Protein AF-A0A915N2T1-F1 (afdb_monomer_lite)

pLDDT: mean 77.63, std 19.74, range [28.42, 97.88]

Sequence (199 aa):
MTADSRKLLCGVNSKSPETPAATPNFKTNSKIRSKRSNPSCTYNIEFDSRKQWPQCADIINIIRNQGQCGDCWAVASSSTCVNGGSPPDAWQYMKNYGVVSGSNFEQKTGCKPYSINPETDGPLPTPKCVSKCTNSKWPIQYNNDKKFAISTGIIPGDMEVSEAVKAMKAEIKANGPITGCMDTYDDFYHYGDGVYKVI

Secondary structure (DSSP, 8-state):
--HHHHHTT--B--------S---------------------------HHHHSGGGHHHHT------TT--HHHHTTTS--SS-B-HHHHHHHHHHH-B-----TTT--SSS---S-TT--SPPPPPPP-SS-S-TT-SS-TTTT-B--S------TTS-HHHHHHHHHHHHHHH----------GGGGG--SS-----

Structure (mmCIF, N/CA/C/O backbone):
data_AF-A0A915N2T1-F1
#
_entry.id   AF-A0A915N2T1-F1
#
loop_
_atom_site.group_PDB
_atom_site.id
_atom_site.type_symbol
_atom_site.label_atom_id
_atom_site.label_alt_id
_atom_site.label_comp_id
_atom_site.label_asym_id
_atom_site.label_entity_id
_atom_site.label_seq_id
_atom_site.pdbx_PDB_ins_code
_atom_site.Cartn_x
_atom_site.Cartn_y
_atom_site.Cartn_z
_atom_site.occupancy
_atom_site.B_iso_or_equiv
_atom_site.auth_seq_id
_atom_site.auth_comp_id
_atom_site.auth_asym_id
_atom_site.auth_atom_id
_atom_site.pdbx_PDB_model_num
ATOM 1 N N . MET A 1 1 ? -12.211 -10.072 -18.564 1.00 62.47 1 MET A N 1
ATOM 2 C CA . MET A 1 1 ? -12.277 -8.718 -17.970 1.00 62.47 1 MET A CA 1
ATOM 3 C C . MET A 1 1 ? -12.494 -7.705 -19.092 1.00 62.47 1 MET A C 1
ATOM 5 O O . MET A 1 1 ? -11.838 -7.835 -20.119 1.00 62.47 1 MET A O 1
ATOM 9 N N . THR A 1 2 ? -13.435 -6.768 -18.955 1.00 74.44 2 THR A N 1
ATOM 10 C CA . THR A 1 2 ? -13.728 -5.736 -19.974 1.00 74.44 2 THR A CA 1
ATOM 11 C C . THR A 1 2 ? -12.766 -4.550 -19.851 1.00 74.44 2 THR A C 1
ATOM 13 O O . THR A 1 2 ? -12.200 -4.329 -18.780 1.00 74.44 2 THR A O 1
ATOM 16 N N . ALA A 1 3 ? -12.601 -3.748 -20.907 1.00 68.06 3 ALA A N 1
ATOM 17 C CA . ALA A 1 3 ? -11.748 -2.554 -20.867 1.00 68.06 3 ALA A CA 1
ATOM 18 C C . ALA A 1 3 ? -12.141 -1.565 -19.749 1.00 68.06 3 ALA A C 1
ATOM 20 O O . ALA A 1 3 ? -11.270 -0.988 -19.104 1.00 68.06 3 ALA A O 1
ATOM 21 N N . ASP A 1 4 ? -13.437 -1.416 -19.464 1.00 68.69 4 ASP A N 1
ATOM 22 C CA . ASP A 1 4 ? -13.912 -0.524 -18.400 1.00 68.69 4 ASP A CA 1
ATOM 23 C C . ASP A 1 4 ? -13.592 -1.065 -17.003 1.00 68.69 4 ASP A C 1
ATOM 25 O O . ASP A 1 4 ? -13.143 -0.308 -16.146 1.00 68.69 4 ASP A O 1
ATOM 29 N N . SER A 1 5 ? -13.702 -2.381 -16.789 1.00 68.06 5 SER A N 1
ATOM 30 C CA . SER A 1 5 ? -13.265 -3.000 -15.527 1.00 68.06 5 SER A CA 1
ATOM 31 C C . SER A 1 5 ? -11.747 -2.912 -15.311 1.00 68.06 5 SER A C 1
ATOM 33 O O . SER A 1 5 ? -11.305 -2.734 -14.180 1.00 68.06 5 SER A O 1
ATOM 35 N N . ARG A 1 6 ? -10.940 -2.935 -16.386 1.00 71.81 6 ARG A N 1
ATOM 36 C CA . ARG A 1 6 ? -9.480 -2.735 -16.311 1.00 71.81 6 ARG A CA 1
ATOM 37 C C . ARG A 1 6 ? -9.115 -1.334 -15.827 1.00 71.81 6 ARG A C 1
ATOM 39 O O . ARG A 1 6 ? -8.252 -1.184 -14.970 1.00 71.81 6 ARG A O 1
ATOM 46 N N . LYS A 1 7 ? -9.819 -0.306 -16.306 1.00 70.12 7 LYS A N 1
ATOM 47 C CA . LYS A 1 7 ? -9.593 1.084 -15.872 1.00 70.12 7 LYS A CA 1
ATOM 48 C C . LYS A 1 7 ? -9.827 1.286 -14.376 1.00 70.12 7 LYS A C 1
ATOM 50 O O . LYS A 1 7 ? -9.167 2.129 -13.791 1.00 70.12 7 LYS A O 1
ATOM 55 N N . LEU A 1 8 ? -10.707 0.501 -13.752 1.00 69.19 8 LEU A N 1
ATOM 56 C CA . LEU A 1 8 ? -10.947 0.546 -12.304 1.00 69.19 8 LEU A CA 1
ATOM 57 C C . LEU A 1 8 ? -9.802 -0.064 -11.477 1.00 69.19 8 LEU A C 1
ATOM 59 O O . LEU A 1 8 ? -9.816 0.038 -10.254 1.00 69.19 8 LEU A O 1
ATOM 63 N N . LEU A 1 9 ? -8.809 -0.696 -12.108 1.00 71.88 9 LEU A N 1
ATOM 64 C CA . LEU A 1 9 ? -7.602 -1.190 -11.436 1.00 71.88 9 LEU A CA 1
ATOM 65 C C . LEU A 1 9 ? -6.467 -0.155 -11.460 1.00 71.88 9 LEU A C 1
ATOM 67 O O . LEU A 1 9 ? -5.586 -0.177 -10.597 1.00 71.88 9 LEU A O 1
ATOM 71 N N . CYS A 1 10 ? -6.531 0.791 -12.399 1.00 70.00 10 CYS A N 1
ATOM 72 C CA . CYS A 1 10 ? -5.590 1.891 -12.554 1.00 70.00 10 CYS A CA 1
ATOM 73 C C . CYS A 1 10 ? -6.124 3.138 -11.835 1.00 70.00 10 CYS A C 1
ATOM 75 O O . CYS A 1 10 ? -7.257 3.562 -12.041 1.00 70.00 10 CYS A O 1
ATOM 77 N N . GLY A 1 11 ? -5.305 3.753 -10.987 1.00 64.56 11 GLY A N 1
ATOM 78 C CA . GLY A 1 11 ? -5.751 4.888 -10.181 1.00 64.56 11 GLY A CA 1
ATOM 79 C C . GLY A 1 11 ? -4.605 5.645 -9.532 1.00 64.56 11 GLY A C 1
ATOM 80 O O . GLY A 1 11 ? -4.733 6.120 -8.411 1.00 64.56 11 GLY A O 1
ATOM 81 N N . VAL A 1 12 ? -3.468 5.760 -10.208 1.00 56.97 12 VAL A N 1
ATOM 82 C CA . VAL A 1 12 ? -2.417 6.693 -9.795 1.00 56.97 12 VAL A CA 1
ATOM 83 C C . VAL A 1 12 ? -2.511 7.923 -10.692 1.00 56.97 12 VAL A C 1
ATOM 85 O O . VAL A 1 12 ? -2.470 7.797 -11.912 1.00 56.97 12 VAL A O 1
ATOM 88 N N . ASN A 1 13 ? -2.627 9.110 -10.098 1.00 61.56 13 ASN A N 1
ATOM 89 C CA . ASN A 1 13 ? -2.561 10.372 -10.829 1.00 61.56 13 ASN A CA 1
ATOM 90 C C . ASN A 1 13 ? -1.103 10.845 -10.872 1.00 61.56 13 ASN A C 1
ATOM 92 O O . ASN A 1 13 ? -0.487 11.048 -9.831 1.00 61.56 13 ASN A O 1
ATOM 96 N N . SER A 1 14 ? -0.563 11.086 -12.065 1.00 49.44 14 SER A N 1
ATOM 97 C CA . SER A 1 14 ? 0.824 11.528 -12.291 1.00 49.44 14 SER A CA 1
ATOM 98 C C . SER A 1 14 ? 1.088 13.007 -11.966 1.00 49.44 14 SER A C 1
ATOM 100 O O . SER A 1 14 ? 2.106 13.558 -12.385 1.00 49.44 14 SER A O 1
ATOM 102 N N . LYS A 1 15 ? 0.199 13.688 -11.228 1.00 39.72 15 LYS A N 1
ATOM 103 C CA . LYS A 1 15 ? 0.444 15.081 -10.836 1.00 39.72 15 LYS A CA 1
ATOM 104 C C . LYS A 1 15 ? 1.548 15.115 -9.780 1.00 39.72 15 LYS A C 1
ATOM 106 O O . LYS A 1 15 ? 1.292 14.855 -8.608 1.00 39.72 15 LYS A O 1
ATOM 111 N N . SER A 1 16 ? 2.766 15.443 -10.211 1.00 35.41 16 SER A N 1
ATOM 112 C CA . SER A 1 16 ? 3.850 15.868 -9.325 1.00 35.41 16 SER A CA 1
ATOM 113 C C . SER A 1 16 ? 3.324 16.950 -8.376 1.00 35.41 16 SER A C 1
ATOM 115 O O . SER A 1 16 ? 2.677 17.886 -8.856 1.00 35.41 16 SER A O 1
ATOM 117 N N . PRO A 1 17 ? 3.582 16.871 -7.060 1.00 34.97 17 PRO A N 1
ATOM 118 C CA . PRO A 1 17 ? 3.327 17.999 -6.181 1.00 34.97 17 PRO A CA 1
ATOM 119 C C . PRO A 1 17 ? 4.095 19.210 -6.713 1.00 34.97 17 PRO A C 1
ATOM 121 O O . PRO A 1 17 ? 5.299 19.115 -6.967 1.00 34.97 17 PRO A O 1
ATOM 124 N N . GLU A 1 18 ? 3.418 20.345 -6.882 1.00 34.09 18 GLU A N 1
ATOM 125 C CA . GLU A 1 18 ? 4.109 21.625 -7.003 1.00 34.09 18 GLU A CA 1
ATOM 126 C C . GLU A 1 18 ? 4.954 21.800 -5.739 1.00 34.09 18 GLU A C 1
ATOM 128 O O . GLU A 1 18 ? 4.437 21.881 -4.627 1.00 34.09 18 GLU A O 1
ATOM 133 N N . THR A 1 19 ? 6.270 21.766 -5.922 1.00 32.34 19 THR A N 1
ATOM 134 C CA . THR A 1 19 ? 7.306 21.890 -4.896 1.00 32.34 19 THR A CA 1
ATOM 135 C C . THR A 1 19 ? 7.025 23.015 -3.896 1.00 32.34 19 THR A C 1
ATOM 137 O O . THR A 1 19 ? 7.095 24.184 -4.277 1.00 32.34 19 THR A O 1
ATOM 140 N N . PRO A 1 20 ? 6.915 22.725 -2.587 1.00 32.91 20 PRO A N 1
ATOM 141 C CA . PRO A 1 20 ? 7.416 23.614 -1.558 1.00 32.91 20 PRO A CA 1
ATOM 142 C C . PRO A 1 20 ? 8.862 23.197 -1.272 1.00 32.91 20 PRO A C 1
ATOM 144 O O . PRO A 1 20 ? 9.141 22.066 -0.874 1.00 32.91 20 PRO A O 1
ATOM 147 N N . ALA A 1 21 ? 9.790 24.114 -1.527 1.00 38.38 21 ALA A N 1
ATOM 148 C CA . ALA A 1 21 ? 11.221 23.929 -1.342 1.00 38.38 21 ALA A CA 1
ATOM 149 C C . ALA A 1 21 ? 11.569 23.411 0.067 1.00 38.38 21 ALA A C 1
ATOM 151 O O . ALA A 1 21 ? 11.535 24.155 1.043 1.00 38.38 21 ALA A O 1
ATOM 152 N N . ALA A 1 22 ? 11.958 22.142 0.154 1.00 34.50 22 ALA A N 1
ATOM 153 C CA . ALA A 1 22 ? 12.782 21.610 1.232 1.00 34.50 22 ALA A CA 1
ATOM 154 C C . ALA A 1 22 ? 13.482 20.344 0.731 1.00 34.50 22 ALA A C 1
ATOM 156 O O . ALA A 1 22 ? 13.115 19.223 1.070 1.00 34.50 22 ALA A O 1
ATOM 157 N N . THR A 1 23 ? 14.492 20.526 -0.117 1.00 31.00 23 THR A N 1
ATOM 158 C CA . THR A 1 23 ? 15.488 19.495 -0.414 1.00 31.00 23 THR A CA 1
ATOM 159 C C . THR A 1 23 ? 16.154 19.076 0.901 1.00 31.00 23 THR A C 1
ATOM 161 O O . THR A 1 23 ? 16.823 19.903 1.530 1.00 31.00 23 THR A O 1
ATOM 164 N N . PRO A 1 24 ? 16.062 17.809 1.341 1.00 35.97 24 PRO A N 1
ATOM 165 C CA . PRO A 1 24 ? 17.063 17.289 2.249 1.00 35.97 24 PRO A CA 1
ATOM 166 C C . PRO A 1 24 ? 18.356 17.240 1.436 1.00 35.97 24 PRO A C 1
ATOM 168 O O . PRO A 1 24 ? 18.432 16.550 0.421 1.00 35.97 24 PRO A O 1
ATOM 171 N N . ASN A 1 25 ? 19.359 18.018 1.843 1.00 31.62 25 ASN A N 1
ATOM 172 C CA . ASN A 1 25 ? 20.699 17.954 1.272 1.00 31.62 25 ASN A CA 1
ATOM 173 C C . ASN A 1 25 ? 21.232 16.520 1.391 1.00 31.62 25 ASN A C 1
ATOM 175 O O . ASN A 1 25 ? 21.799 16.144 2.420 1.00 31.62 25 ASN A O 1
ATOM 179 N N . PHE A 1 26 ? 21.087 15.726 0.332 1.00 36.19 26 PHE A N 1
ATOM 180 C CA . PHE A 1 26 ? 21.839 14.493 0.176 1.00 36.19 26 PHE A CA 1
ATOM 181 C C . PHE A 1 26 ? 23.286 14.912 -0.086 1.00 36.19 26 PHE A C 1
ATOM 183 O O . PHE A 1 26 ? 23.662 15.279 -1.197 1.00 36.19 26 PHE A O 1
ATOM 190 N N . LYS A 1 27 ? 24.103 14.961 0.972 1.00 28.42 27 LYS A N 1
ATOM 191 C CA . LYS A 1 27 ? 25.536 15.233 0.843 1.00 28.42 27 LYS A CA 1
ATOM 192 C C . LYS A 1 27 ? 26.181 14.059 0.111 1.00 28.42 27 LYS A C 1
ATOM 194 O O . LYS A 1 27 ? 26.620 13.096 0.733 1.00 28.42 27 LYS A O 1
ATOM 199 N N . THR A 1 28 ? 26.278 14.148 -1.211 1.00 34.28 28 THR A N 1
ATOM 200 C CA . THR A 1 28 ? 27.113 13.253 -2.013 1.00 34.28 28 THR A CA 1
ATOM 201 C C . THR A 1 28 ? 28.575 13.634 -1.800 1.00 34.28 28 THR A C 1
ATOM 203 O O . THR A 1 28 ? 29.177 14.372 -2.580 1.00 34.28 28 THR A O 1
ATOM 206 N N . ASN A 1 29 ? 29.169 13.151 -0.712 1.00 39.06 29 ASN A N 1
ATOM 207 C CA . ASN A 1 29 ? 30.616 13.184 -0.550 1.00 39.06 29 ASN A CA 1
ATOM 208 C C . ASN A 1 29 ? 31.235 12.056 -1.382 1.00 39.06 29 ASN A C 1
ATOM 210 O O . ASN A 1 29 ? 31.576 11.001 -0.860 1.00 39.06 29 ASN A O 1
ATOM 214 N N . SER A 1 30 ? 31.407 12.283 -2.683 1.00 38.62 30 SER A N 1
ATOM 215 C CA . SER A 1 30 ? 32.419 11.559 -3.453 1.00 38.62 30 SER A CA 1
ATOM 216 C C . SER A 1 30 ? 32.770 12.311 -4.733 1.00 38.62 30 SER A C 1
ATOM 218 O O . SER A 1 30 ? 32.025 12.294 -5.711 1.00 38.62 30 SER A O 1
ATOM 220 N N . LYS A 1 31 ? 33.952 12.936 -4.754 1.00 44.06 31 LYS A N 1
ATOM 221 C CA . LYS A 1 31 ? 34.645 13.269 -6.003 1.00 44.06 31 LYS A CA 1
ATOM 222 C C . LYS A 1 31 ? 34.956 11.953 -6.727 1.00 44.06 31 LYS A C 1
ATOM 224 O O . LYS A 1 31 ? 35.979 11.340 -6.438 1.00 44.06 31 LYS A O 1
ATOM 229 N N . ILE A 1 32 ? 34.106 11.510 -7.652 1.00 43.03 32 ILE A N 1
ATOM 230 C CA . ILE A 1 32 ? 34.428 10.373 -8.524 1.00 43.03 32 ILE A CA 1
ATOM 231 C C . ILE A 1 32 ? 34.823 10.924 -9.890 1.00 43.03 32 ILE A C 1
ATOM 233 O O . ILE A 1 32 ? 34.003 11.393 -10.674 1.00 43.03 32 ILE A O 1
ATOM 237 N N . ARG A 1 33 ? 36.137 10.905 -10.136 1.00 39.91 33 ARG A N 1
ATOM 238 C CA . ARG A 1 33 ? 36.748 11.161 -11.442 1.00 39.91 33 ARG A CA 1
ATOM 239 C C . ARG A 1 33 ? 36.174 10.188 -12.472 1.00 39.91 33 ARG A C 1
ATOM 241 O O . ARG A 1 33 ? 36.213 8.979 -12.271 1.00 39.91 33 ARG A O 1
ATOM 248 N N . SER A 1 34 ? 35.749 10.736 -13.607 1.00 47.66 34 SER A N 1
ATOM 249 C CA . SER A 1 34 ? 35.448 9.996 -14.832 1.00 47.66 34 SER A CA 1
ATOM 250 C C . SER A 1 34 ? 36.637 9.110 -15.227 1.00 47.66 34 SER A C 1
ATOM 252 O O . SER A 1 34 ? 37.680 9.612 -15.658 1.00 47.66 34 SER A O 1
ATOM 254 N N . LYS A 1 35 ? 36.458 7.792 -15.144 1.00 39.53 35 LYS A N 1
ATOM 255 C CA . LYS A 1 35 ? 37.137 6.834 -16.016 1.00 39.53 35 LYS A CA 1
ATOM 256 C C . LYS A 1 35 ? 36.106 5.819 -16.489 1.00 39.53 35 LYS A C 1
ATOM 258 O O . LYS A 1 35 ? 35.566 5.057 -15.696 1.00 39.53 35 LYS A O 1
ATOM 263 N N . ARG A 1 36 ? 35.829 5.847 -17.794 1.00 55.84 36 ARG A N 1
ATOM 264 C CA . ARG A 1 36 ? 35.095 4.795 -18.497 1.00 55.84 36 ARG A CA 1
ATOM 265 C C . ARG A 1 36 ? 35.905 3.505 -18.379 1.00 55.84 36 ARG A C 1
ATOM 267 O O . ARG A 1 36 ? 36.980 3.407 -18.963 1.00 55.84 36 ARG A O 1
ATOM 274 N N . SER A 1 37 ? 35.385 2.528 -17.652 1.00 44.50 37 SER A N 1
ATOM 275 C CA . SER A 1 37 ? 35.756 1.127 -17.818 1.00 44.50 37 SER A CA 1
ATOM 276 C C . SER A 1 37 ? 34.475 0.322 -17.963 1.00 44.50 37 SER A C 1
ATOM 278 O O . SER A 1 37 ? 33.554 0.459 -17.162 1.00 44.50 37 SER A O 1
ATOM 280 N N . ASN A 1 38 ? 34.435 -0.455 -19.038 1.00 53.38 38 ASN A N 1
ATOM 281 C CA . ASN A 1 38 ? 33.336 -1.298 -19.481 1.00 53.38 38 ASN A CA 1
ATOM 282 C C . ASN A 1 38 ? 32.774 -2.124 -18.304 1.00 53.38 38 ASN A C 1
ATOM 284 O O . ASN A 1 38 ? 33.525 -2.940 -17.757 1.00 53.38 38 ASN A O 1
ATOM 288 N N . PRO A 1 39 ? 31.521 -1.921 -17.852 1.00 47.16 39 PRO A N 1
ATOM 289 C CA . PRO A 1 39 ? 31.006 -2.706 -16.749 1.00 47.16 39 PRO A CA 1
ATOM 290 C C . PRO A 1 39 ? 30.645 -4.087 -17.291 1.00 47.16 39 PRO A C 1
ATOM 292 O O . PRO A 1 39 ? 29.639 -4.269 -17.968 1.00 47.16 39 PRO A O 1
ATOM 295 N N . SER A 1 40 ? 31.483 -5.074 -16.982 1.00 41.44 40 SER A N 1
ATOM 296 C CA . SER A 1 40 ? 31.059 -6.471 -16.962 1.00 41.44 40 SER A CA 1
ATOM 297 C C . SER A 1 40 ? 29.835 -6.557 -16.047 1.00 41.44 40 SER A C 1
ATOM 299 O O . SER A 1 40 ? 29.958 -6.442 -14.827 1.00 41.44 40 SER A O 1
ATOM 301 N N . CYS A 1 41 ? 28.643 -6.668 -16.637 1.00 44.62 41 CYS A N 1
ATOM 302 C CA . CYS A 1 41 ? 27.373 -6.806 -15.933 1.00 44.62 41 CYS A CA 1
ATOM 303 C C . CYS A 1 41 ? 27.281 -8.188 -15.277 1.00 44.62 41 CYS A C 1
ATOM 305 O O . CYS A 1 41 ? 26.547 -9.061 -15.721 1.00 44.62 41 CYS A O 1
ATOM 307 N N . THR A 1 42 ? 28.017 -8.379 -14.191 1.00 44.22 42 THR A N 1
ATOM 308 C CA . THR A 1 42 ? 27.811 -9.475 -13.243 1.00 44.22 42 THR A CA 1
ATOM 309 C C . THR A 1 42 ? 27.582 -8.854 -11.875 1.00 44.22 42 THR A C 1
ATOM 311 O O . THR A 1 42 ? 28.455 -8.859 -11.010 1.00 44.22 42 THR A O 1
ATOM 314 N N . TYR A 1 43 ? 26.414 -8.234 -11.699 1.00 49.53 43 TYR A N 1
ATOM 315 C CA . TYR A 1 43 ? 25.913 -7.903 -10.368 1.00 49.53 43 TYR A CA 1
ATOM 316 C C . TYR A 1 43 ? 25.186 -9.174 -9.891 1.00 49.53 43 TYR A C 1
ATOM 318 O O . TYR A 1 43 ? 24.292 -9.654 -10.578 1.00 49.53 43 TYR A O 1
ATOM 326 N N . ASN A 1 44 ? 25.603 -9.774 -8.774 1.00 55.62 44 ASN A N 1
ATOM 327 C CA . ASN A 1 44 ? 24.808 -10.798 -8.086 1.00 55.62 44 ASN A CA 1
ATOM 328 C C . ASN A 1 44 ? 23.718 -10.044 -7.305 1.00 55.62 44 ASN A C 1
ATOM 330 O O . ASN A 1 44 ? 24.031 -9.395 -6.307 1.00 55.62 44 ASN A O 1
ATOM 334 N N . ILE A 1 45 ? 22.479 -10.035 -7.818 1.00 63.06 45 ILE A N 1
ATOM 335 C CA . ILE A 1 45 ? 21.427 -9.049 -7.465 1.00 63.06 45 ILE A CA 1
ATOM 336 C C . ILE A 1 45 ? 20.188 -9.655 -6.807 1.00 63.06 45 ILE A C 1
ATOM 338 O O . ILE A 1 45 ? 19.107 -9.080 -6.894 1.00 63.06 45 ILE A O 1
ATOM 342 N N . GLU A 1 46 ? 20.273 -10.812 -6.172 1.00 82.88 46 GLU A N 1
ATOM 343 C CA . GLU A 1 46 ? 19.084 -11.337 -5.505 1.00 82.88 46 GLU A CA 1
ATOM 344 C C . GLU A 1 46 ? 18.966 -10.739 -4.100 1.00 82.88 46 GLU A C 1
ATOM 346 O O . GLU A 1 46 ? 19.782 -11.001 -3.218 1.00 82.88 46 GLU A O 1
ATOM 351 N N . PHE A 1 47 ? 17.951 -9.897 -3.902 1.00 90.19 47 PHE A N 1
ATOM 352 C CA . PHE A 1 47 ? 17.536 -9.405 -2.593 1.00 90.19 47 PHE A CA 1
ATOM 353 C C . PHE A 1 47 ? 16.036 -9.633 -2.431 1.00 90.19 47 PHE A C 1
ATOM 355 O O . PHE A 1 47 ? 15.250 -9.281 -3.307 1.00 90.19 47 PHE A O 1
ATOM 362 N N . ASP A 1 48 ? 15.647 -10.200 -1.293 1.00 93.00 48 ASP A N 1
ATOM 363 C CA . ASP A 1 48 ? 14.255 -10.447 -0.939 1.00 93.00 48 ASP A CA 1
ATOM 364 C C . ASP A 1 48 ? 14.024 -9.950 0.488 1.00 93.00 48 ASP A C 1
ATOM 366 O O . ASP A 1 48 ? 14.572 -10.505 1.446 1.00 93.00 48 ASP A O 1
ATOM 370 N N . SER A 1 49 ? 13.203 -8.907 0.636 1.00 92.94 49 SER A N 1
ATOM 371 C CA . SER A 1 49 ? 12.870 -8.316 1.934 1.00 92.94 49 SER A CA 1
ATOM 372 C C . SER A 1 49 ? 12.312 -9.350 2.918 1.00 92.94 49 SER A C 1
ATOM 374 O O . SER A 1 49 ? 12.573 -9.254 4.114 1.00 92.94 49 SER A O 1
ATOM 376 N N . ARG A 1 50 ? 11.604 -10.381 2.437 1.00 93.75 50 ARG A N 1
ATOM 377 C CA . ARG A 1 50 ? 11.048 -11.447 3.288 1.00 93.75 50 ARG A CA 1
ATOM 378 C C . ARG A 1 50 ? 12.146 -12.316 3.898 1.00 93.75 50 ARG A C 1
ATOM 380 O O . ARG A 1 50 ? 12.005 -12.780 5.022 1.00 93.75 50 ARG A O 1
ATOM 387 N N . LYS A 1 51 ? 13.249 -12.520 3.170 1.00 95.38 51 LYS A N 1
ATOM 388 C CA . LYS A 1 51 ? 14.424 -13.260 3.657 1.00 95.38 51 LYS A CA 1
ATOM 389 C C . LYS A 1 51 ? 15.309 -12.392 4.552 1.00 95.38 51 LYS A C 1
ATOM 391 O O . LYS A 1 51 ? 15.888 -12.904 5.502 1.00 95.38 51 LYS A O 1
ATOM 396 N N . GLN A 1 52 ? 15.407 -11.094 4.257 1.00 94.81 52 GLN A N 1
ATOM 397 C CA . GLN A 1 52 ? 16.197 -10.144 5.047 1.00 94.81 52 GLN A CA 1
ATOM 398 C C . GLN A 1 52 ? 15.572 -9.859 6.422 1.00 94.81 52 GLN A C 1
ATOM 400 O O . GLN A 1 52 ? 16.298 -9.738 7.408 1.00 94.81 52 GLN A O 1
ATOM 405 N N . TRP A 1 53 ? 14.241 -9.759 6.494 1.00 94.69 53 TRP A N 1
ATOM 406 C CA . TRP A 1 53 ? 13.491 -9.520 7.732 1.00 94.69 53 TRP A CA 1
ATOM 407 C C . TRP A 1 53 ? 12.482 -10.647 7.978 1.00 94.69 53 TRP A C 1
ATOM 409 O O . TRP A 1 53 ? 11.273 -10.430 7.848 1.00 94.69 53 TRP A O 1
ATOM 419 N N . PRO A 1 54 ? 12.951 -11.857 8.338 1.00 96.38 54 PRO A N 1
ATOM 420 C CA . PRO A 1 54 ? 12.094 -13.032 8.477 1.00 96.38 54 PRO A CA 1
ATOM 421 C C . PRO A 1 54 ? 11.003 -12.854 9.540 1.00 96.38 54 PRO A C 1
ATOM 423 O O . PRO A 1 54 ? 9.891 -13.336 9.365 1.00 96.38 54 PRO A O 1
ATOM 426 N N . GLN A 1 55 ? 11.267 -12.086 10.599 1.00 96.25 55 GLN A N 1
ATOM 427 C CA . GLN A 1 55 ? 10.281 -11.757 11.632 1.00 96.25 55 GLN A CA 1
ATOM 428 C C . GLN A 1 55 ? 9.117 -10.889 11.125 1.00 96.25 55 GLN A C 1
ATOM 430 O O . GLN A 1 55 ? 8.078 -10.809 11.772 1.00 96.25 55 GLN A O 1
ATOM 435 N N . CYS A 1 56 ? 9.298 -10.224 9.982 1.00 93.69 56 CYS A N 1
ATOM 436 C CA . CYS A 1 56 ? 8.282 -9.414 9.316 1.00 93.69 56 CYS A CA 1
ATOM 437 C C . CYS A 1 56 ? 7.770 -10.077 8.030 1.00 93.69 56 CYS A C 1
ATOM 439 O O . CYS A 1 56 ? 6.935 -9.484 7.346 1.00 93.69 56 CYS A O 1
ATOM 441 N N . ALA A 1 57 ? 8.261 -11.272 7.678 1.00 93.62 57 ALA A N 1
ATOM 442 C CA . ALA A 1 57 ? 7.942 -11.927 6.413 1.00 93.62 57 ALA A CA 1
ATOM 443 C C . ALA A 1 57 ? 6.434 -12.118 6.244 1.00 93.62 57 ALA A C 1
ATOM 445 O O . ALA A 1 57 ? 5.911 -11.819 5.176 1.00 93.62 57 ALA A O 1
ATOM 446 N N . ASP A 1 58 ? 5.729 -12.496 7.312 1.00 90.88 58 ASP A N 1
ATOM 447 C CA . ASP A 1 58 ? 4.277 -12.691 7.293 1.00 90.88 58 ASP A CA 1
ATOM 448 C C . ASP A 1 58 ? 3.498 -11.418 6.966 1.00 90.88 58 ASP A C 1
ATOM 450 O O . ASP A 1 58 ? 2.394 -11.512 6.447 1.00 90.88 58 ASP A O 1
ATOM 454 N N . ILE A 1 59 ? 4.058 -10.234 7.245 1.00 87.94 59 ILE A N 1
ATOM 455 C CA . ILE A 1 59 ? 3.447 -8.939 6.915 1.00 87.94 59 ILE A CA 1
ATOM 456 C C . ILE A 1 59 ? 3.878 -8.481 5.519 1.00 87.94 59 ILE A C 1
ATOM 458 O O . ILE A 1 59 ? 3.045 -8.021 4.740 1.00 87.94 59 ILE A O 1
ATOM 462 N N . ILE A 1 60 ? 5.163 -8.624 5.185 1.00 89.62 60 ILE A N 1
ATOM 463 C CA . ILE A 1 60 ? 5.725 -8.236 3.880 1.00 89.62 60 ILE A CA 1
ATOM 464 C C . ILE A 1 60 ? 5.138 -9.099 2.750 1.00 89.62 60 ILE A C 1
ATOM 466 O O . ILE A 1 60 ? 4.987 -8.629 1.627 1.00 89.62 60 ILE A O 1
ATOM 470 N N . ASN A 1 61 ? 4.790 -10.354 3.038 1.00 89.00 61 ASN A N 1
ATOM 471 C CA . ASN A 1 61 ? 4.268 -11.315 2.069 1.00 89.00 61 ASN A CA 1
ATOM 472 C C . ASN A 1 61 ? 2.736 -11.251 1.900 1.00 89.00 61 ASN A C 1
ATOM 474 O O . ASN A 1 61 ? 2.166 -12.087 1.199 1.00 89.00 61 ASN A O 1
ATOM 478 N N . ILE A 1 62 ? 2.047 -10.298 2.539 1.00 86.88 62 ILE A N 1
ATOM 479 C CA . ILE A 1 62 ? 0.592 -10.173 2.396 1.00 86.88 62 ILE A CA 1
ATOM 480 C C . ILE A 1 62 ? 0.261 -9.516 1.059 1.00 86.88 62 ILE A C 1
ATOM 482 O O . ILE A 1 62 ? 0.490 -8.324 0.866 1.00 86.88 62 ILE A O 1
ATOM 486 N N . ILE A 1 63 ? -0.388 -10.272 0.178 1.00 87.12 63 ILE A N 1
ATOM 487 C CA . ILE A 1 63 ? -1.013 -9.728 -1.027 1.00 87.12 63 ILE A CA 1
ATOM 488 C C . ILE A 1 63 ? -2.414 -9.223 -0.669 1.00 87.12 63 ILE A C 1
ATOM 490 O O . ILE A 1 63 ? -3.234 -9.956 -0.113 1.00 87.12 63 ILE A O 1
ATOM 494 N N . ARG A 1 64 ? -2.681 -7.943 -0.943 1.00 86.00 64 ARG A N 1
ATOM 495 C CA . ARG A 1 64 ? -3.974 -7.291 -0.685 1.00 86.00 64 ARG A CA 1
ATOM 496 C C . ARG A 1 64 ? -4.802 -7.235 -1.967 1.00 86.00 64 ARG A C 1
ATOM 498 O O . ARG A 1 64 ? -4.248 -7.147 -3.056 1.00 86.00 64 ARG A O 1
ATOM 505 N N . ASN A 1 65 ? -6.125 -7.249 -1.820 1.00 82.00 65 ASN A N 1
ATOM 506 C CA . ASN A 1 65 ? -7.061 -7.068 -2.923 1.00 82.00 65 ASN A CA 1
ATOM 507 C C . ASN A 1 65 ? -7.732 -5.697 -2.794 1.00 82.00 65 ASN A C 1
ATOM 509 O O . ASN A 1 65 ? -8.348 -5.403 -1.771 1.00 82.00 65 ASN A O 1
ATOM 513 N N . GLN A 1 66 ? -7.573 -4.874 -3.825 1.00 75.00 66 GLN A N 1
ATOM 514 C CA . GLN A 1 66 ? -8.081 -3.506 -3.884 1.00 75.00 66 GLN A CA 1
ATOM 515 C C . GLN A 1 66 ? -9.556 -3.443 -4.346 1.00 75.00 66 GLN A C 1
ATOM 517 O O . GLN A 1 66 ? -10.198 -2.404 -4.276 1.00 75.00 66 GLN A O 1
ATOM 522 N N . GLY A 1 67 ? -10.124 -4.549 -4.841 1.00 79.19 67 GLY A N 1
ATOM 523 C CA . GLY A 1 67 ? -11.443 -4.556 -5.480 1.00 79.19 67 GLY A CA 1
ATOM 524 C C . GLY A 1 67 ? -11.510 -3.662 -6.728 1.00 79.19 67 GLY A C 1
ATOM 525 O O . GLY A 1 67 ? -10.494 -3.219 -7.265 1.00 79.19 67 GLY A O 1
ATOM 526 N N . GLN A 1 68 ? -12.719 -3.363 -7.205 1.00 73.81 68 GLN A N 1
ATOM 527 C CA . GLN A 1 68 ? -12.942 -2.491 -8.372 1.00 73.81 68 GLN A CA 1
ATOM 528 C C . GLN A 1 68 ? -12.992 -1.004 -7.965 1.00 73.81 68 GLN A C 1
ATOM 530 O O . GLN A 1 68 ? -13.965 -0.290 -8.203 1.00 73.81 68 GLN A O 1
ATOM 535 N N . CYS A 1 69 ? -11.938 -0.559 -7.275 1.00 67.44 69 CYS A N 1
ATOM 536 C CA . CYS A 1 69 ? -11.906 0.686 -6.506 1.00 67.44 69 CYS A CA 1
ATOM 537 C C . CYS A 1 69 ? -10.840 1.694 -6.977 1.00 67.44 69 CYS A C 1
ATOM 539 O O . CYS A 1 69 ? -10.861 2.845 -6.571 1.00 67.44 69 CYS A O 1
ATOM 541 N N . GLY A 1 70 ? -9.885 1.323 -7.828 1.00 63.44 70 GLY A N 1
ATOM 542 C CA . GLY A 1 70 ? -8.841 2.248 -8.297 1.00 63.44 70 GLY A CA 1
ATOM 543 C C . GLY A 1 70 ? -8.020 2.895 -7.172 1.00 63.44 70 GLY A C 1
ATOM 544 O O . GLY A 1 70 ? -7.542 4.017 -7.327 1.00 63.44 70 GLY A O 1
ATOM 545 N N . ASP A 1 71 ? -7.870 2.220 -6.032 1.00 66.94 71 ASP A N 1
ATOM 546 C CA . ASP A 1 71 ? -7.187 2.722 -4.840 1.00 66.94 71 ASP A CA 1
ATOM 547 C C . ASP A 1 71 ? -5.800 2.105 -4.634 1.00 66.94 71 ASP A C 1
ATOM 549 O O . ASP A 1 71 ? -5.272 2.126 -3.524 1.00 66.94 71 ASP A O 1
ATOM 553 N N . CYS A 1 72 ? -5.179 1.595 -5.702 1.00 66.69 72 CYS A N 1
ATOM 554 C CA . CYS A 1 72 ? -3.844 0.991 -5.678 1.00 66.69 72 CYS A CA 1
ATOM 555 C C . CYS A 1 72 ? -2.782 1.901 -5.040 1.00 66.69 72 CYS A C 1
ATOM 557 O O . CYS A 1 72 ? -1.977 1.427 -4.241 1.00 66.69 72 CYS A O 1
ATOM 559 N N . TRP A 1 73 ? -2.826 3.209 -5.321 1.00 62.44 73 TRP A N 1
ATOM 560 C CA . TRP A 1 73 ? -1.952 4.222 -4.715 1.00 62.44 73 TRP A CA 1
ATOM 561 C C . TRP A 1 73 ? -2.034 4.207 -3.191 1.00 62.44 73 TRP A C 1
ATOM 563 O O . TRP A 1 73 ? -1.032 4.357 -2.500 1.00 62.44 73 TRP A O 1
ATOM 573 N N . ALA A 1 74 ? -3.236 3.992 -2.669 1.00 56.94 74 ALA A N 1
ATOM 574 C CA . ALA A 1 74 ? -3.462 3.926 -1.258 1.00 56.94 74 ALA A CA 1
ATOM 575 C C . ALA A 1 74 ? -3.178 2.519 -0.759 1.00 56.94 74 ALA A C 1
ATOM 577 O O . ALA A 1 74 ? -2.404 2.413 0.164 1.00 56.94 74 ALA A O 1
ATOM 578 N N . VAL A 1 75 ? -3.676 1.429 -1.349 1.00 68.62 75 VAL A N 1
ATOM 579 C CA . VAL A 1 75 ? -3.369 0.045 -0.913 1.00 68.62 75 VAL A CA 1
ATOM 580 C C . VAL A 1 75 ? -1.862 -0.223 -0.827 1.00 68.62 75 VAL A C 1
ATOM 582 O O . VAL A 1 75 ? -1.419 -0.842 0.139 1.00 68.62 75 VAL A O 1
ATOM 585 N N . ALA A 1 76 ? -1.071 0.315 -1.758 1.00 68.56 76 ALA A N 1
ATOM 586 C CA . ALA A 1 76 ? 0.387 0.217 -1.743 1.00 68.56 76 ALA A CA 1
ATOM 587 C C . ALA A 1 76 ? 1.076 1.125 -0.701 1.00 68.56 76 ALA A C 1
ATOM 589 O O . ALA A 1 76 ? 2.221 0.861 -0.335 1.00 68.56 76 ALA A O 1
ATOM 590 N N . SER A 1 77 ? 0.412 2.182 -0.219 1.00 63.19 77 SER A N 1
ATOM 591 C CA . SER A 1 77 ? 0.949 3.117 0.786 1.00 63.19 77 SER A CA 1
ATOM 592 C C . SER A 1 77 ? 0.386 2.920 2.206 1.00 63.19 77 SER A C 1
ATOM 594 O O . SER A 1 77 ? 1.108 3.116 3.176 1.00 63.19 77 SER A O 1
ATOM 596 N N . SER A 1 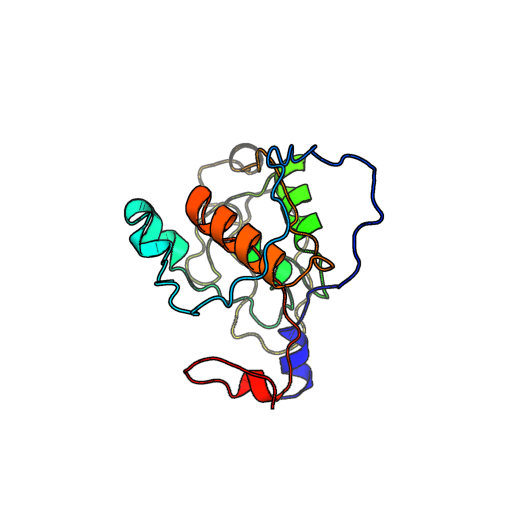78 ? -0.893 2.571 2.361 1.00 56.59 78 SER A N 1
ATOM 597 C CA . SER A 1 78 ? -1.632 2.521 3.642 1.00 56.59 78 SER A CA 1
ATOM 598 C C . SER A 1 78 ? -3.102 2.020 3.589 1.00 56.59 78 SER A C 1
ATOM 600 O O . SER A 1 78 ? -3.699 1.815 4.641 1.00 56.59 78 SER A O 1
ATOM 602 N N . SER A 1 79 ? -3.666 1.734 2.410 1.00 46.72 79 SER A N 1
ATOM 603 C CA . SER A 1 79 ? -5.076 1.436 2.061 1.00 46.72 79 SER A CA 1
ATOM 604 C C . SER A 1 79 ? -6.064 2.626 2.148 1.00 46.72 79 SER A C 1
ATOM 606 O O . SER A 1 79 ? -6.240 3.187 3.224 1.00 46.72 79 SER A O 1
ATOM 608 N N . THR A 1 80 ? -6.755 2.932 1.021 1.00 38.16 80 THR A N 1
ATOM 609 C CA . THR A 1 80 ? -7.947 3.813 0.736 1.00 38.16 80 THR A CA 1
ATOM 610 C C . THR A 1 80 ? -7.807 5.007 -0.254 1.00 38.16 80 THR A C 1
ATOM 612 O O . THR A 1 80 ? -7.131 5.979 0.058 1.00 38.16 80 THR A O 1
ATOM 615 N N . CYS A 1 81 ? -8.530 4.953 -1.398 1.00 45.12 81 CYS A N 1
ATOM 616 C CA . CYS A 1 81 ? -9.427 5.956 -2.048 1.00 45.12 81 CYS A CA 1
ATOM 617 C C . CYS A 1 81 ? -9.555 5.797 -3.587 1.00 45.12 81 CYS A C 1
ATOM 619 O O . CYS A 1 81 ? -8.572 5.580 -4.288 1.00 45.12 81 CYS A O 1
ATOM 621 N N . VAL A 1 82 ? -10.779 5.996 -4.091 1.00 45.38 82 VAL A N 1
ATOM 622 C CA . VAL A 1 82 ? -11.245 5.761 -5.476 1.00 45.38 82 VAL A CA 1
ATOM 623 C C . VAL A 1 82 ? -11.046 6.980 -6.380 1.00 45.38 82 VAL A C 1
ATOM 625 O O . VAL A 1 82 ? -11.182 8.110 -5.910 1.00 45.38 82 VAL A O 1
ATOM 628 N N . ASN A 1 83 ? -10.847 6.741 -7.684 1.00 52.75 83 ASN A N 1
ATOM 629 C CA . ASN A 1 83 ? -10.674 7.722 -8.776 1.00 52.75 83 ASN A CA 1
ATOM 630 C C . ASN A 1 83 ? -9.297 8.387 -8.889 1.00 52.75 83 ASN A C 1
ATOM 632 O O . ASN A 1 83 ? -9.206 9.568 -9.232 1.00 52.75 83 ASN A O 1
ATOM 636 N N . GLY A 1 84 ? -8.215 7.648 -8.655 1.00 60.84 84 GLY A N 1
ATOM 637 C CA . GLY A 1 84 ? -6.895 8.234 -8.844 1.00 60.84 84 GLY A CA 1
ATOM 638 C C . GLY A 1 84 ? -6.361 8.917 -7.585 1.00 60.84 84 GLY A C 1
ATOM 639 O O . GLY A 1 84 ? -7.055 9.723 -6.969 1.00 60.84 84 GLY A O 1
ATOM 640 N N . GLY A 1 85 ? -5.104 8.679 -7.229 1.00 70.56 85 GLY A N 1
ATOM 641 C CA . GLY A 1 85 ? -4.425 9.427 -6.174 1.00 70.56 85 GLY A CA 1
ATOM 642 C C . GLY A 1 85 ? -2.909 9.403 -6.297 1.00 70.56 85 GLY A C 1
ATOM 643 O O . GLY A 1 85 ? -2.354 8.858 -7.249 1.00 70.56 85 GLY A O 1
ATOM 644 N N . SER A 1 86 ? -2.244 10.056 -5.352 1.00 78.69 86 SER A N 1
ATOM 645 C CA . SER A 1 86 ? -0.800 10.298 -5.362 1.00 78.69 86 SER A CA 1
ATOM 646 C C . SER A 1 86 ? -0.163 9.572 -4.172 1.00 78.69 86 SER A C 1
ATOM 648 O O . SER A 1 86 ? -0.477 9.898 -3.023 1.00 78.69 86 SER A O 1
ATOM 650 N N . PRO A 1 87 ? 0.727 8.584 -4.393 1.00 82.25 87 PRO A N 1
ATOM 651 C CA . PRO A 1 87 ? 1.437 7.923 -3.298 1.00 82.25 87 PRO A CA 1
ATOM 652 C C . PRO A 1 87 ? 2.244 8.879 -2.401 1.00 82.25 87 PRO A C 1
ATOM 654 O O . PRO A 1 87 ? 2.202 8.704 -1.180 1.00 82.25 87 PRO A O 1
ATOM 657 N N . PRO A 1 88 ? 2.928 9.919 -2.931 1.00 84.25 88 PRO A N 1
ATOM 658 C CA . PRO A 1 88 ? 3.524 10.961 -2.094 1.00 84.25 88 PRO A CA 1
ATOM 659 C C . PRO A 1 88 ? 2.543 11.589 -1.097 1.00 84.25 88 PRO A C 1
ATOM 661 O O . PRO A 1 88 ? 2.875 11.732 0.082 1.00 84.25 88 PRO A O 1
ATOM 664 N N . ASP A 1 89 ? 1.320 11.897 -1.536 1.00 85.75 89 ASP A N 1
ATOM 665 C CA . ASP A 1 89 ? 0.301 12.508 -0.678 1.00 85.75 89 ASP A CA 1
ATOM 666 C C . ASP A 1 89 ? -0.195 11.530 0.394 1.00 85.75 89 ASP A C 1
ATOM 668 O O . ASP A 1 89 ? -0.431 11.935 1.533 1.00 85.75 89 ASP A O 1
ATOM 672 N N . ALA A 1 90 ? -0.288 10.233 0.078 1.00 85.69 90 ALA A N 1
ATOM 673 C CA . ALA A 1 90 ? -0.628 9.196 1.055 1.00 85.69 90 ALA A CA 1
ATOM 674 C C . ALA A 1 90 ? 0.415 9.105 2.180 1.00 85.69 90 ALA A C 1
ATOM 676 O O . ALA A 1 90 ? 0.069 9.095 3.366 1.00 85.69 90 ALA A O 1
ATOM 677 N N . TRP A 1 91 ? 1.700 9.088 1.819 1.00 87.00 91 TRP A N 1
ATOM 678 C CA . TRP A 1 91 ? 2.798 9.098 2.785 1.00 87.00 91 TRP A CA 1
ATOM 679 C C . TRP A 1 91 ? 2.801 10.384 3.618 1.00 87.00 91 TRP A C 1
ATOM 681 O O . TRP A 1 91 ? 2.949 10.338 4.844 1.00 87.00 91 TRP A O 1
ATOM 691 N N . GLN A 1 92 ? 2.565 11.533 2.981 1.00 90.38 92 GLN A N 1
ATOM 692 C CA . GLN A 1 92 ? 2.473 12.818 3.668 1.00 90.38 92 GLN A CA 1
ATOM 693 C C . GLN A 1 92 ? 1.275 12.876 4.628 1.00 90.38 92 GLN A C 1
ATOM 695 O O . GLN A 1 92 ? 1.394 13.412 5.734 1.00 90.38 92 GLN A O 1
ATOM 700 N N . TYR A 1 93 ? 0.142 12.276 4.257 1.00 90.94 93 TYR A N 1
ATOM 701 C CA . TYR A 1 93 ? -1.020 12.135 5.129 1.00 90.94 93 TYR A CA 1
ATOM 702 C C . TYR A 1 93 ? -0.701 11.266 6.346 1.00 90.94 93 TYR A C 1
ATOM 704 O O . TYR A 1 93 ? -0.996 11.659 7.474 1.00 90.94 93 TYR A O 1
ATOM 712 N N . MET A 1 94 ? -0.047 10.116 6.151 1.00 92.88 94 MET A N 1
ATOM 713 C CA . MET A 1 94 ? 0.366 9.250 7.258 1.00 92.88 94 MET A CA 1
ATOM 714 C C . MET A 1 94 ? 1.313 9.974 8.224 1.00 92.88 94 MET A C 1
ATOM 716 O O . MET A 1 94 ? 1.195 9.801 9.434 1.00 92.88 94 MET A O 1
ATOM 720 N N . LYS A 1 95 ? 2.213 10.824 7.722 1.00 93.12 95 LYS A N 1
ATOM 721 C CA . LYS A 1 95 ? 3.078 11.663 8.563 1.00 93.12 95 LYS A CA 1
ATOM 722 C C . LYS A 1 95 ? 2.295 12.719 9.349 1.00 93.12 95 LYS A C 1
ATOM 724 O O . LYS A 1 95 ? 2.509 12.872 10.546 1.00 93.12 95 LYS A O 1
ATOM 729 N N . ASN A 1 96 ? 1.389 13.441 8.691 1.00 95.12 96 ASN A N 1
ATOM 730 C CA . ASN A 1 96 ? 0.721 14.605 9.287 1.00 95.12 96 ASN A CA 1
ATOM 731 C C . ASN A 1 96 ? -0.489 14.239 10.159 1.00 95.12 96 ASN A C 1
ATOM 733 O O . ASN A 1 96 ? -0.775 14.916 11.144 1.00 95.12 96 ASN A O 1
ATOM 737 N N . TYR A 1 97 ? -1.218 13.188 9.789 1.00 94.94 97 TYR A N 1
ATOM 738 C CA . TYR A 1 97 ? -2.518 12.850 10.372 1.00 94.94 97 TYR A CA 1
ATOM 739 C C . TYR A 1 97 ? -2.597 11.430 10.920 1.00 94.94 97 TYR A C 1
ATOM 741 O O . TYR A 1 97 ? -3.491 11.163 11.730 1.00 94.94 97 TYR A O 1
ATOM 749 N N . GLY A 1 98 ? -1.684 10.548 10.510 1.00 94.62 98 GLY A N 1
ATOM 7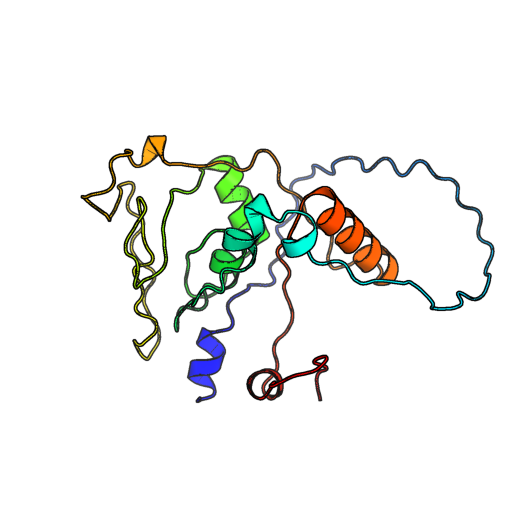50 C CA . GLY A 1 98 ? -1.651 9.149 10.911 1.00 94.62 98 GLY A CA 1
ATOM 751 C C . GLY A 1 98 ? -2.780 8.312 10.310 1.00 94.62 98 GLY A C 1
ATOM 752 O O . GLY A 1 98 ? -3.837 8.815 9.925 1.00 94.62 98 GLY A O 1
ATOM 753 N N . VAL A 1 99 ? -2.561 7.000 10.263 1.00 95.12 99 VAL A N 1
ATOM 754 C CA . VAL A 1 99 ? -3.535 6.013 9.776 1.00 95.12 99 VAL A CA 1
ATOM 755 C C . VAL A 1 99 ? -3.813 4.969 10.849 1.00 95.12 99 VAL A C 1
ATOM 757 O O . VAL A 1 99 ? -2.914 4.558 11.580 1.00 95.12 99 VAL A O 1
ATOM 760 N N . VAL A 1 100 ? -5.070 4.557 10.980 1.00 96.50 100 VAL A N 1
ATOM 761 C CA . VAL A 1 100 ? -5.468 3.525 11.948 1.00 96.50 100 VAL A CA 1
ATOM 762 C C . VAL A 1 100 ? -5.230 2.121 11.389 1.00 96.50 100 VAL A C 1
ATOM 764 O O . VAL A 1 100 ? -5.023 1.937 10.194 1.00 96.50 100 VAL A O 1
ATOM 767 N N . SER A 1 101 ? -5.255 1.108 12.250 1.00 95.56 101 SER A N 1
ATOM 768 C CA . SER A 1 101 ? -5.243 -0.297 11.840 1.00 95.56 101 SER A CA 1
ATOM 769 C C . SER A 1 101 ? -6.481 -0.682 11.026 1.00 95.56 101 SER A C 1
ATOM 771 O O . SER A 1 101 ? -7.584 -0.180 11.251 1.00 95.56 101 SER A O 1
ATOM 773 N N . GLY A 1 102 ? -6.306 -1.652 10.133 1.00 93.69 102 GLY A N 1
ATOM 774 C CA . GLY A 1 102 ? -7.378 -2.244 9.346 1.00 93.69 102 GLY A CA 1
ATOM 775 C C . GLY A 1 102 ? -6.872 -3.463 8.588 1.00 93.69 102 GLY A C 1
ATOM 776 O O . GLY A 1 102 ? -5.791 -3.431 8.006 1.00 93.69 102 GLY A O 1
ATOM 777 N N . SER A 1 103 ? -7.627 -4.555 8.640 1.00 91.38 103 SER A N 1
ATOM 778 C CA . SER A 1 103 ? -7.378 -5.752 7.828 1.00 91.38 103 SER A CA 1
ATOM 779 C C . SER A 1 103 ? -8.132 -5.698 6.494 1.00 91.38 103 SER A C 1
ATOM 781 O O . SER A 1 103 ? -8.729 -4.677 6.149 1.00 91.38 103 SER A O 1
ATOM 783 N N . ASN A 1 104 ? -8.089 -6.793 5.734 1.00 89.00 104 ASN A N 1
ATOM 784 C CA . ASN A 1 104 ? -8.833 -6.944 4.484 1.00 89.00 104 ASN A CA 1
ATOM 785 C C . ASN A 1 104 ? -10.353 -7.069 4.716 1.00 89.00 104 ASN A C 1
ATOM 787 O O . ASN A 1 104 ? -10.860 -6.963 5.840 1.00 89.00 104 ASN A O 1
ATOM 791 N N . PHE A 1 105 ? -11.087 -7.272 3.621 1.00 88.88 105 PHE A N 1
ATOM 792 C CA . PHE A 1 105 ? -12.536 -7.373 3.655 1.00 88.88 105 PHE A CA 1
ATOM 793 C C . PHE A 1 105 ? -13.012 -8.604 4.440 1.00 88.88 105 PHE A C 1
ATOM 795 O O . PHE A 1 105 ? -14.024 -8.512 5.128 1.00 88.88 105 PHE A O 1
ATOM 802 N N . GLU A 1 106 ? -12.285 -9.714 4.404 1.00 90.00 106 GLU A N 1
ATOM 803 C CA . GLU A 1 106 ? -12.698 -10.992 4.983 1.00 90.00 106 GLU A CA 1
ATOM 804 C C . GLU A 1 106 ? -12.413 -11.067 6.489 1.00 90.00 106 GLU A C 1
ATOM 806 O O . GLU A 1 106 ? -13.266 -11.493 7.264 1.00 90.00 106 GLU A O 1
ATOM 811 N N . GLN A 1 107 ? -11.231 -10.625 6.934 1.00 90.75 107 GLN A N 1
ATOM 812 C CA . GLN A 1 107 ? -10.796 -10.780 8.328 1.00 90.75 107 GLN A CA 1
ATOM 813 C C . GLN A 1 107 ? -11.535 -9.846 9.292 1.00 90.75 107 GLN A C 1
ATOM 815 O O . GLN A 1 107 ? -11.717 -10.190 10.458 1.00 90.75 107 GLN A O 1
ATOM 820 N N . LYS A 1 108 ? -11.949 -8.655 8.836 1.00 91.44 108 LYS A N 1
ATOM 821 C CA . LYS A 1 108 ? -12.700 -7.659 9.630 1.00 91.44 108 LYS A CA 1
ATOM 822 C C . LYS A 1 108 ? -12.077 -7.291 10.996 1.00 91.44 108 LYS A C 1
ATOM 824 O O . LYS A 1 108 ? -12.777 -6.842 11.901 1.00 91.44 108 LYS A O 1
ATOM 829 N N . THR A 1 109 ? -10.762 -7.420 11.152 1.00 94.38 109 THR A N 1
ATOM 830 C CA . THR A 1 109 ? -9.987 -6.995 12.333 1.00 94.38 109 THR A CA 1
ATOM 831 C C . THR A 1 109 ? -9.368 -5.598 12.167 1.00 94.38 109 THR A C 1
ATOM 833 O O . THR A 1 109 ? -9.303 -5.061 11.055 1.00 94.38 109 THR A O 1
ATOM 836 N N . GLY A 1 110 ? -8.906 -5.000 13.272 1.00 95.75 110 GLY A N 1
ATOM 837 C CA . GLY A 1 110 ? -8.404 -3.620 13.323 1.00 95.75 110 GLY A CA 1
ATOM 838 C C . GLY A 1 110 ? -9.520 -2.584 13.475 1.00 95.75 110 GLY A C 1
ATOM 839 O O . GLY A 1 110 ? -10.698 -2.935 13.488 1.00 95.75 110 GLY A O 1
ATOM 840 N N . CYS A 1 111 ? -9.158 -1.308 13.587 1.00 96.81 111 CYS A N 1
ATOM 841 C CA . CYS A 1 111 ? -10.085 -0.192 13.789 1.00 96.81 111 CYS A CA 1
ATOM 842 C C . CYS A 1 111 ? -10.986 0.057 12.568 1.00 96.81 111 CYS A C 1
ATOM 844 O O . CYS A 1 111 ? -12.198 0.252 12.709 1.00 96.81 111 CYS A O 1
ATOM 846 N N . LYS A 1 112 ? -10.406 0.042 11.364 1.00 95.25 112 LYS A N 1
ATOM 847 C CA . LYS A 1 112 ? -11.099 0.244 10.086 1.00 95.25 112 LYS A CA 1
ATOM 848 C C . LYS A 1 112 ? -10.717 -0.838 9.071 1.00 95.25 112 LYS A C 1
ATOM 850 O O . LYS A 1 112 ? -9.930 -0.564 8.169 1.00 95.25 112 LYS A O 1
ATOM 855 N N . PRO A 1 113 ? -11.250 -2.066 9.197 1.00 93.62 113 PRO A N 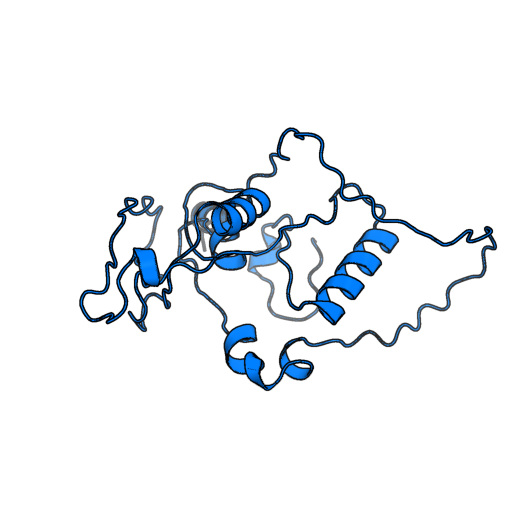1
ATOM 856 C CA . PRO A 1 113 ? -11.071 -3.074 8.159 1.00 93.62 113 PRO A CA 1
ATOM 857 C C . PRO A 1 113 ? -11.631 -2.596 6.818 1.00 93.62 113 PRO A C 1
ATOM 859 O O . PRO A 1 113 ? -12.571 -1.792 6.774 1.00 93.62 113 PRO A O 1
ATOM 862 N N . TYR A 1 114 ? -11.071 -3.126 5.734 1.00 90.75 114 TYR A N 1
ATOM 863 C CA . TYR A 1 114 ? -11.467 -2.775 4.381 1.00 90.75 114 TYR A CA 1
ATOM 864 C C . TYR A 1 114 ? -12.964 -3.053 4.170 1.00 90.75 114 TYR A C 1
ATOM 866 O O . TYR A 1 114 ? -13.505 -4.106 4.534 1.00 90.75 114 TYR A O 1
ATOM 874 N N . SER A 1 115 ? -13.662 -2.043 3.655 1.00 88.38 115 SER A N 1
ATOM 875 C CA . SER A 1 115 ? -15.131 -2.034 3.574 1.00 88.38 115 SER A CA 1
ATOM 876 C C . SER A 1 115 ? -15.662 -2.456 2.208 1.00 88.38 115 SER A C 1
ATOM 878 O O . SER A 1 115 ? -16.848 -2.748 2.086 1.00 88.38 115 SER A O 1
ATOM 880 N N . ILE A 1 116 ? -14.784 -2.526 1.212 1.00 85.19 116 ILE A N 1
ATOM 881 C CA . ILE A 1 116 ? -15.132 -2.801 -0.175 1.00 85.19 116 ILE A CA 1
ATOM 882 C C . ILE A 1 116 ? -15.029 -4.305 -0.404 1.00 85.19 116 ILE A C 1
ATOM 884 O O . ILE A 1 116 ? -13.981 -4.899 -0.155 1.00 85.19 116 ILE A O 1
ATOM 888 N N . ASN A 1 117 ? -16.142 -4.911 -0.818 1.00 86.56 117 ASN A N 1
ATOM 889 C CA . ASN A 1 117 ? -16.181 -6.323 -1.173 1.00 86.56 117 ASN A CA 1
ATOM 890 C C . ASN A 1 117 ? -15.450 -6.510 -2.514 1.00 86.56 117 ASN A C 1
ATOM 892 O O . ASN A 1 117 ? -15.860 -5.882 -3.494 1.00 86.56 117 ASN A O 1
ATOM 896 N N . PRO A 1 118 ? -14.396 -7.342 -2.580 1.00 83.31 118 PRO A N 1
ATOM 897 C CA . PRO A 1 118 ? -13.667 -7.581 -3.822 1.00 83.31 118 PRO A CA 1
ATOM 898 C C . PRO A 1 118 ? -14.519 -8.222 -4.927 1.00 83.31 118 PRO A C 1
ATOM 900 O O . PRO A 1 118 ? -14.157 -8.109 -6.093 1.00 83.31 118 PRO A O 1
ATOM 903 N N . GLU A 1 119 ? -15.634 -8.868 -4.579 1.00 84.00 119 GLU A N 1
ATOM 904 C CA . GLU A 1 119 ? -16.551 -9.504 -5.534 1.00 84.00 119 GLU A CA 1
ATOM 905 C C . GLU A 1 119 ? -17.605 -8.545 -6.107 1.00 84.00 119 GLU A C 1
ATOM 907 O O . GLU A 1 119 ? -18.375 -8.937 -6.982 1.00 84.00 119 GLU A O 1
ATOM 912 N N . THR A 1 120 ? -17.693 -7.301 -5.619 1.00 82.88 120 THR A N 1
ATOM 913 C CA . THR A 1 120 ? -18.681 -6.360 -6.154 1.00 82.88 120 THR A CA 1
ATOM 914 C C . THR A 1 120 ? -18.228 -5.812 -7.503 1.00 82.88 120 THR A C 1
ATOM 916 O O . THR A 1 120 ? -17.177 -5.178 -7.603 1.00 82.88 120 THR A O 1
ATOM 919 N N . ASP A 1 121 ? -19.071 -6.007 -8.516 1.00 76.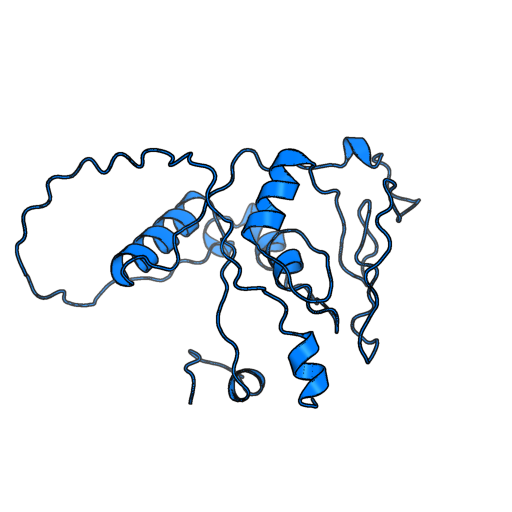19 121 ASP A N 1
ATOM 920 C CA . ASP A 1 121 ? -18.869 -5.471 -9.859 1.00 76.19 121 ASP A CA 1
ATOM 921 C C . ASP A 1 121 ? -19.286 -4.001 -9.987 1.00 76.19 121 ASP A C 1
ATOM 923 O O . ASP A 1 121 ? -20.296 -3.553 -9.436 1.00 76.19 121 ASP A O 1
ATOM 927 N N . GLY A 1 122 ? -18.532 -3.274 -10.810 1.00 72.62 122 GLY A N 1
ATOM 928 C CA . GLY A 1 122 ? -18.802 -1.895 -11.188 1.00 72.62 122 GLY A CA 1
ATOM 929 C C . GLY A 1 122 ? -18.060 -0.860 -10.338 1.00 72.62 122 GLY A C 1
ATOM 930 O O . GLY A 1 122 ? -17.370 -1.195 -9.376 1.00 72.62 122 GLY A O 1
ATOM 931 N N . PRO A 1 123 ? -18.173 0.429 -10.704 1.00 71.50 123 PRO A N 1
ATOM 932 C CA . PRO A 1 123 ? -17.519 1.507 -9.979 1.00 71.50 123 PRO A CA 1
ATOM 933 C C . PRO A 1 123 ? -18.098 1.630 -8.568 1.00 71.50 123 PRO A C 1
ATOM 935 O O . PRO A 1 123 ? -19.307 1.797 -8.384 1.00 71.50 123 PRO A O 1
ATOM 938 N N . LEU A 1 124 ? -17.220 1.590 -7.569 1.00 74.75 124 LEU A N 1
ATOM 939 C CA . LEU A 1 124 ? -17.609 1.676 -6.165 1.00 74.75 124 LEU A CA 1
ATOM 940 C C . LEU A 1 124 ? -17.402 3.097 -5.629 1.00 74.75 124 LEU A C 1
ATOM 942 O O . LEU A 1 124 ? -16.364 3.707 -5.885 1.00 74.75 124 LEU A O 1
ATOM 946 N N . PRO A 1 125 ? -18.375 3.663 -4.890 1.00 79.81 125 PRO A N 1
ATOM 947 C CA . PRO A 1 125 ? -18.225 4.997 -4.333 1.00 79.81 125 PRO A CA 1
ATOM 948 C C . PRO A 1 125 ? -17.185 4.996 -3.212 1.00 79.81 125 PRO A C 1
ATOM 950 O O . PRO A 1 125 ? -17.110 4.061 -2.413 1.00 79.81 125 PRO A O 1
ATOM 953 N N . THR A 1 126 ? -16.443 6.097 -3.090 1.00 80.12 126 THR A N 1
ATOM 954 C CA . THR A 1 126 ? -15.523 6.301 -1.969 1.00 80.12 126 THR A CA 1
ATOM 955 C C . THR A 1 126 ? -16.274 6.235 -0.636 1.00 80.12 126 THR A C 1
ATOM 957 O O . THR A 1 126 ? -17.201 7.027 -0.420 1.00 80.12 126 THR A O 1
ATOM 960 N N . PRO A 1 127 ? -15.886 5.337 0.292 1.00 84.88 127 PRO A N 1
ATOM 961 C CA . PRO A 1 127 ? -16.485 5.291 1.618 1.00 84.88 127 PRO A CA 1
ATOM 962 C C . PRO A 1 127 ? -16.347 6.635 2.340 1.00 84.88 127 PRO A C 1
ATOM 964 O O . PRO A 1 127 ? -15.311 7.298 2.267 1.00 84.88 127 PRO A O 1
ATOM 967 N N . LYS A 1 128 ? -17.383 7.041 3.082 1.00 87.19 128 LYS A N 1
ATOM 968 C CA . LYS A 1 128 ? -17.347 8.295 3.847 1.00 87.19 128 LYS A CA 1
ATOM 969 C C . LYS A 1 128 ? -16.228 8.260 4.890 1.00 87.19 128 LYS A C 1
ATOM 971 O O . LYS A 1 128 ? -16.116 7.308 5.667 1.00 87.19 128 LYS A O 1
ATOM 976 N N . CYS A 1 129 ? -15.451 9.339 4.964 1.00 88.94 129 CYS A N 1
ATOM 977 C CA . CYS A 1 129 ? -14.472 9.520 6.027 1.00 88.94 129 CYS A CA 1
ATOM 978 C C . CYS A 1 129 ? -15.195 9.706 7.369 1.00 88.94 129 CYS A C 1
ATOM 980 O O . CYS A 1 129 ? -15.986 10.633 7.538 1.00 88.94 129 CYS A O 1
ATOM 982 N N . VAL A 1 130 ? -14.929 8.813 8.324 1.00 90.31 130 VAL A N 1
ATOM 983 C CA . VAL A 1 130 ? -15.487 8.887 9.682 1.00 90.31 130 VAL A CA 1
ATOM 984 C C . VAL A 1 130 ? -14.370 8.753 10.708 1.00 90.31 130 VAL A C 1
ATOM 986 O O . VAL A 1 130 ? -13.627 7.773 10.685 1.00 90.31 130 VAL A O 1
ATOM 989 N N . SER A 1 131 ? -14.268 9.697 11.643 1.00 94.06 131 SER A N 1
ATOM 990 C CA . SER A 1 131 ? -13.234 9.721 12.694 1.00 94.06 131 SER A CA 1
ATOM 991 C C . SER A 1 131 ? -13.554 8.779 13.864 1.00 94.06 131 SER A C 1
ATOM 993 O O . SER A 1 131 ? -13.549 9.169 15.028 1.00 94.06 131 SER A O 1
ATOM 995 N N . LYS A 1 132 ? -13.902 7.530 13.543 1.00 95.62 132 LYS A N 1
ATOM 996 C CA . LYS A 1 132 ? -14.261 6.465 14.486 1.00 95.62 132 LYS A CA 1
ATOM 997 C C . LYS A 1 132 ? -13.908 5.102 13.891 1.00 95.62 132 LYS A C 1
ATOM 999 O O . LYS A 1 132 ? -14.002 4.916 12.673 1.00 95.62 132 LYS A O 1
ATOM 1004 N N . CYS A 1 133 ? -13.548 4.141 14.738 1.00 96.31 133 CYS A N 1
ATOM 1005 C CA . CYS A 1 133 ? -13.418 2.748 14.317 1.00 96.31 133 CYS A CA 1
ATOM 1006 C C . CYS A 1 133 ? -14.765 2.215 13.815 1.00 96.31 133 CYS A C 1
ATOM 1008 O O . CYS A 1 133 ? -15.795 2.387 14.470 1.00 96.31 133 CYS A O 1
ATOM 1010 N N . THR A 1 134 ? -14.757 1.603 12.632 1.00 95.00 134 THR A N 1
ATOM 1011 C CA . THR A 1 134 ? -15.937 0.935 12.064 1.00 95.00 134 THR A CA 1
ATOM 1012 C C . THR A 1 134 ? -16.115 -0.457 12.659 1.00 95.00 134 THR A C 1
ATOM 1014 O O . THR A 1 134 ? -17.240 -0.938 12.762 1.00 95.00 134 THR A O 1
ATOM 1017 N N . ASN A 1 135 ? -15.028 -1.079 13.117 1.00 94.88 135 ASN A N 1
ATOM 1018 C CA . ASN A 1 135 ? -15.079 -2.299 13.906 1.00 94.88 135 ASN A CA 1
ATOM 1019 C C . ASN A 1 135 ? -15.366 -1.972 15.378 1.00 94.88 135 ASN A C 1
ATOM 1021 O O . ASN A 1 135 ? -14.482 -1.530 16.112 1.00 94.88 135 ASN A O 1
ATOM 1025 N N . SER A 1 136 ? -16.598 -2.214 15.824 1.00 92.69 136 SER A N 1
ATOM 1026 C CA . SER A 1 136 ? -17.019 -1.971 17.210 1.00 92.69 136 SER A CA 1
ATOM 1027 C C . SER A 1 136 ? -16.363 -2.901 18.234 1.00 92.69 136 SER A C 1
ATOM 1029 O O . SER A 1 136 ? -16.375 -2.584 19.420 1.00 92.69 136 SER A O 1
ATOM 1031 N N . LYS A 1 137 ? -15.788 -4.030 17.797 1.00 94.94 137 LYS A N 1
ATOM 1032 C CA . LYS A 1 137 ? -15.093 -4.991 18.668 1.00 94.94 137 LYS A CA 1
ATOM 1033 C C . LYS A 1 137 ? -13.616 -4.642 18.878 1.00 94.94 137 LYS A C 1
ATOM 1035 O O . LYS A 1 137 ? -12.943 -5.323 19.646 1.00 94.94 137 LYS A O 1
ATOM 1040 N N . TRP A 1 138 ? -13.092 -3.628 18.184 1.00 96.44 138 TRP A N 1
ATOM 1041 C CA . TRP A 1 138 ? -11.693 -3.233 18.321 1.00 96.44 138 TRP A CA 1
ATOM 1042 C C . TRP A 1 138 ? -11.470 -2.498 19.652 1.00 96.44 138 TRP A C 1
ATOM 1044 O O . TRP A 1 138 ? -12.161 -1.512 19.913 1.00 96.44 138 TRP A O 1
ATOM 1054 N N . PRO A 1 139 ? -10.522 -2.943 20.499 1.00 96.25 139 PRO A N 1
ATOM 1055 C CA . PRO A 1 139 ? -10.377 -2.405 21.851 1.00 96.25 139 PRO A CA 1
ATOM 1056 C C . PRO A 1 139 ? -9.715 -1.020 21.889 1.00 96.25 139 PRO A C 1
ATOM 1058 O O . PRO A 1 139 ? -9.858 -0.296 22.872 1.00 96.25 139 PRO A O 1
ATOM 1061 N N . ILE A 1 140 ? -8.984 -0.639 20.837 1.00 97.25 140 ILE A N 1
ATOM 1062 C CA . ILE A 1 140 ? -8.233 0.618 20.789 1.00 97.25 140 ILE A CA 1
ATOM 1063 C C . ILE A 1 140 ? -9.099 1.710 20.152 1.00 97.25 140 ILE A C 1
ATOM 1065 O O . ILE A 1 140 ? -9.676 1.531 19.080 1.00 97.25 140 ILE A O 1
ATOM 1069 N N . GLN A 1 141 ? -9.181 2.870 20.804 1.00 96.62 141 GLN A N 1
ATOM 1070 C CA . GLN A 1 141 ? -9.916 4.021 20.278 1.00 96.62 141 GLN A CA 1
ATOM 1071 C C . GLN A 1 141 ? -9.259 4.589 19.013 1.00 96.62 141 GLN A C 1
ATOM 1073 O O . GLN A 1 141 ? -8.038 4.616 18.905 1.00 96.62 141 GLN A O 1
ATOM 1078 N N . TYR A 1 142 ? -10.072 5.139 18.104 1.00 96.94 142 TYR A N 1
ATOM 1079 C CA . TYR A 1 142 ? -9.633 5.660 16.801 1.00 96.94 142 TYR A CA 1
ATOM 1080 C C . TYR A 1 142 ? -8.391 6.557 16.874 1.00 96.94 142 TYR A C 1
ATOM 1082 O O . TYR A 1 142 ? -7.440 6.338 16.134 1.00 96.94 142 TYR A O 1
ATOM 1090 N N . ASN A 1 143 ? -8.373 7.537 17.782 1.00 97.19 143 ASN A N 1
ATOM 1091 C CA . ASN A 1 143 ? -7.243 8.462 17.902 1.00 97.19 143 ASN A CA 1
ATOM 1092 C C . ASN A 1 143 ? -5.972 7.782 18.432 1.00 97.19 143 ASN A C 1
ATOM 1094 O O . ASN A 1 143 ? -4.880 8.141 18.005 1.00 97.19 143 ASN A O 1
ATOM 1098 N N . ASN A 1 144 ? -6.116 6.788 19.312 1.00 97.62 144 ASN A N 1
ATOM 1099 C CA . ASN A 1 144 ? -4.997 6.064 19.923 1.00 97.62 144 ASN A CA 1
ATOM 1100 C C . ASN A 1 144 ? -4.461 4.947 19.015 1.00 97.62 144 ASN A C 1
ATOM 1102 O O . ASN A 1 144 ? -3.353 4.468 19.217 1.00 97.62 144 ASN A O 1
ATOM 1106 N N . ASP A 1 145 ? -5.246 4.524 18.023 1.00 97.88 145 ASP A N 1
ATOM 1107 C CA . ASP A 1 145 ? -4.873 3.485 17.060 1.00 97.88 145 ASP A CA 1
ATOM 1108 C C . ASP A 1 145 ? -4.093 4.039 15.852 1.00 97.88 145 ASP A C 1
ATOM 1110 O O . ASP A 1 145 ? -3.598 3.276 15.016 1.00 97.88 145 ASP A O 1
ATOM 1114 N N . LYS A 1 146 ? -3.990 5.372 15.745 1.00 96.62 146 LYS A N 1
ATOM 1115 C CA . LYS A 1 146 ? -3.269 6.052 14.669 1.00 96.62 146 LYS A CA 1
ATOM 1116 C C . LYS A 1 146 ? -1.768 5.786 14.746 1.00 96.62 146 LYS A C 1
ATOM 1118 O O . LYS A 1 146 ? -1.133 5.999 15.774 1.00 96.62 146 LYS A O 1
ATOM 1123 N N . LYS A 1 147 ? -1.196 5.400 13.609 1.00 95.56 147 LYS A N 1
ATOM 1124 C CA . LYS A 1 147 ? 0.241 5.236 13.381 1.00 95.56 147 LYS A CA 1
ATOM 1125 C C . LYS A 1 147 ? 0.719 6.307 12.420 1.00 95.56 147 LYS A C 1
ATOM 1127 O O . LYS A 1 147 ? 0.063 6.567 11.412 1.00 95.56 147 LYS A O 1
ATOM 1132 N N . PHE A 1 148 ? 1.863 6.898 12.733 1.00 96.38 148 PHE A N 1
ATOM 1133 C CA . PHE A 1 148 ? 2.421 8.027 12.001 1.00 96.38 148 PHE A CA 1
ATOM 1134 C C . PHE A 1 148 ? 3.744 7.635 11.354 1.00 96.38 148 PHE A C 1
ATOM 1136 O O . PHE A 1 148 ? 4.537 6.901 11.945 1.00 96.38 148 PHE A O 1
ATOM 1143 N N . ALA A 1 149 ? 3.992 8.143 10.150 1.00 93.25 149 ALA A N 1
ATOM 1144 C CA . ALA A 1 149 ? 5.315 8.073 9.545 1.00 93.25 149 ALA A CA 1
ATOM 1145 C C . ALA A 1 149 ? 6.228 9.115 10.211 1.00 93.25 149 ALA A C 1
ATOM 1147 O O . ALA A 1 149 ? 5.820 10.257 10.414 1.00 93.25 149 ALA A O 1
ATOM 1148 N N . ILE A 1 150 ? 7.465 8.733 10.539 1.00 94.50 150 ILE A N 1
ATOM 1149 C CA . ILE A 1 150 ? 8.452 9.652 11.136 1.00 94.50 150 ILE A CA 1
ATOM 1150 C C . ILE A 1 150 ? 8.975 10.623 10.067 1.00 94.50 150 ILE A C 1
ATOM 1152 O O . ILE A 1 150 ? 9.074 11.834 10.279 1.00 94.50 150 ILE A O 1
ATOM 1156 N N . SER A 1 151 ? 9.275 10.092 8.886 1.00 92.56 151 SER A N 1
ATOM 1157 C CA . SER A 1 151 ? 9.749 10.832 7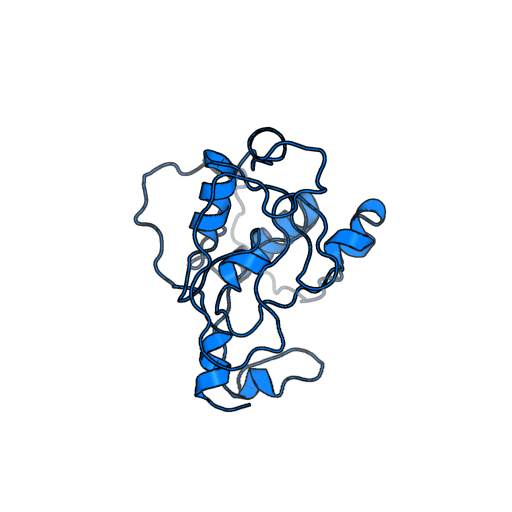.725 1.00 92.56 151 SER A CA 1
ATOM 1158 C C . SER A 1 151 ? 9.147 10.252 6.449 1.00 92.56 151 SER A C 1
ATOM 1160 O O . SER A 1 151 ? 8.616 9.144 6.432 1.00 92.56 151 SER A O 1
ATOM 1162 N N . THR A 1 152 ? 9.203 11.048 5.388 1.00 89.81 152 THR A N 1
ATOM 1163 C CA . THR A 1 152 ? 8.771 10.690 4.038 1.00 89.81 152 THR A CA 1
ATOM 1164 C C . THR A 1 152 ? 9.858 11.142 3.068 1.00 89.81 152 THR A C 1
ATOM 1166 O O . THR A 1 152 ? 10.577 12.106 3.346 1.00 89.81 152 THR A O 1
ATOM 1169 N N . GLY A 1 153 ? 10.007 10.432 1.953 1.00 87.25 153 GLY A N 1
ATOM 1170 C CA . GLY A 1 153 ? 11.009 10.710 0.930 1.00 87.25 153 GLY A CA 1
ATOM 1171 C C . GLY A 1 153 ? 10.514 10.264 -0.440 1.00 87.25 153 GLY A C 1
ATOM 1172 O O . GLY A 1 153 ? 9.626 9.421 -0.538 1.00 87.25 153 GLY A O 1
ATOM 1173 N N . ILE A 1 154 ? 11.072 10.860 -1.491 1.00 85.75 154 ILE A N 1
ATOM 1174 C CA . ILE A 1 154 ? 10.739 10.556 -2.883 1.00 85.75 154 ILE A CA 1
ATOM 1175 C C . ILE A 1 154 ? 12.053 10.331 -3.619 1.00 85.75 154 ILE A C 1
ATOM 1177 O O . ILE A 1 154 ? 12.976 11.135 -3.491 1.00 85.75 154 ILE A O 1
ATOM 1181 N N . ILE A 1 155 ? 12.125 9.250 -4.392 1.00 83.94 155 ILE A N 1
ATOM 1182 C CA . ILE A 1 155 ? 13.156 9.076 -5.416 1.00 83.94 155 ILE A CA 1
ATOM 1183 C C . ILE A 1 155 ? 12.605 9.752 -6.682 1.00 83.94 155 ILE A C 1
ATOM 1185 O O . ILE A 1 155 ? 11.571 9.300 -7.178 1.00 83.94 155 ILE A O 1
ATOM 1189 N N . PRO A 1 156 ? 13.211 10.855 -7.167 1.00 81.81 156 PRO A N 1
ATOM 1190 C CA . PRO A 1 156 ? 12.697 11.590 -8.320 1.00 81.81 156 PRO A CA 1
ATOM 1191 C C . PRO A 1 156 ? 12.577 10.711 -9.567 1.00 81.81 156 PRO A C 1
ATOM 1193 O O . PRO A 1 156 ? 13.498 9.962 -9.896 1.00 81.81 156 PRO A O 1
ATOM 1196 N N . GLY A 1 157 ? 11.443 10.817 -10.262 1.00 71.50 157 GLY A N 1
ATOM 1197 C CA . GLY A 1 157 ? 11.167 10.032 -11.470 1.00 71.50 157 GLY A CA 1
ATOM 1198 C C . GLY A 1 157 ? 11.941 10.489 -12.711 1.00 71.50 157 GLY A C 1
ATOM 1199 O O . GLY A 1 157 ? 12.019 9.745 -13.680 1.00 71.50 157 GLY A O 1
ATOM 1200 N N . ASP A 1 158 ? 12.524 11.688 -12.682 1.00 80.75 158 ASP A N 1
ATOM 1201 C CA . ASP A 1 158 ? 13.353 12.273 -13.744 1.00 80.75 158 ASP A CA 1
ATOM 1202 C C . ASP A 1 158 ? 14.856 11.977 -13.579 1.00 80.75 158 ASP A C 1
ATOM 1204 O O . ASP A 1 158 ? 15.683 12.449 -14.362 1.00 80.75 158 ASP A O 1
ATOM 1208 N N . MET A 1 159 ? 15.226 11.183 -12.570 1.00 85.69 159 MET A N 1
ATOM 1209 C CA . MET A 1 159 ? 16.595 10.721 -12.369 1.00 85.69 159 MET A CA 1
ATOM 1210 C C . MET A 1 159 ? 17.051 9.807 -13.515 1.00 85.69 159 MET A C 1
ATOM 1212 O O . MET A 1 159 ? 16.277 9.028 -14.069 1.00 85.69 159 MET A O 1
ATOM 1216 N N . GLU A 1 160 ? 18.347 9.852 -13.836 1.00 92.75 160 GLU A N 1
ATOM 1217 C CA . GLU A 1 160 ? 18.955 8.879 -14.743 1.00 92.75 160 GLU A CA 1
ATOM 1218 C C . GLU A 1 160 ? 18.734 7.446 -14.219 1.00 92.75 160 GLU A C 1
ATOM 1220 O O . GLU A 1 160 ? 18.841 7.175 -13.021 1.00 92.75 160 GLU A O 1
ATOM 1225 N N . VAL A 1 161 ? 18.401 6.525 -15.127 1.00 87.75 161 VAL A N 1
ATOM 1226 C CA . VAL A 1 161 ? 17.923 5.176 -14.792 1.00 87.75 161 VAL A CA 1
ATOM 1227 C C . VAL A 1 161 ? 18.900 4.409 -13.900 1.00 87.75 161 VAL A C 1
ATOM 1229 O O . VAL A 1 161 ? 18.473 3.765 -12.940 1.00 87.75 161 VAL A O 1
ATOM 1232 N N . SER A 1 162 ? 20.202 4.453 -14.182 1.00 89.75 162 SER A N 1
ATOM 1233 C CA . SER A 1 162 ? 21.200 3.726 -13.394 1.00 89.75 162 SER A CA 1
ATOM 1234 C C . SER A 1 162 ? 21.321 4.262 -11.962 1.00 89.75 162 SER A C 1
ATOM 1236 O O . SER A 1 162 ? 21.401 3.468 -11.017 1.00 89.75 162 SER A O 1
ATOM 1238 N N . GLU A 1 163 ? 21.239 5.581 -11.774 1.00 90.31 163 GLU A N 1
ATOM 1239 C CA . GLU A 1 163 ? 21.212 6.197 -10.446 1.00 90.31 163 GLU A CA 1
ATOM 1240 C C . GLU A 1 163 ? 19.893 5.908 -9.715 1.00 90.31 163 GLU A C 1
ATOM 1242 O O . GLU A 1 163 ? 19.920 5.562 -8.531 1.00 90.31 163 GLU A O 1
ATOM 1247 N N . ALA A 1 164 ? 18.753 5.920 -10.414 1.00 87.88 164 ALA A N 1
ATOM 1248 C CA . ALA A 1 164 ? 17.456 5.574 -9.829 1.00 87.88 164 ALA A CA 1
ATOM 1249 C C . ALA A 1 164 ? 17.440 4.123 -9.329 1.00 87.88 164 ALA A C 1
ATOM 1251 O O . ALA A 1 164 ? 17.061 3.849 -8.188 1.00 87.88 164 ALA A O 1
ATOM 1252 N N . VAL A 1 165 ? 17.934 3.181 -10.140 1.00 90.50 165 VAL A N 1
ATOM 1253 C CA . VAL A 1 165 ? 18.070 1.765 -9.760 1.00 90.50 165 VAL A CA 1
ATOM 1254 C C . VAL A 1 165 ? 18.972 1.605 -8.540 1.00 90.50 165 VAL A C 1
ATOM 1256 O O . VAL A 1 165 ? 18.676 0.807 -7.647 1.00 90.50 165 VAL A O 1
ATOM 1259 N N . LYS A 1 166 ? 20.075 2.352 -8.476 1.00 91.38 166 LYS A N 1
ATOM 1260 C CA . LYS A 1 166 ? 20.998 2.322 -7.340 1.00 91.38 166 LYS A CA 1
ATOM 1261 C C . LYS A 1 166 ? 20.354 2.881 -6.070 1.00 91.38 166 LYS A C 1
ATOM 1263 O O . LYS A 1 166 ? 20.486 2.256 -5.018 1.00 91.38 166 LYS A O 1
ATOM 1268 N N . ALA A 1 167 ? 19.640 4.001 -6.171 1.00 90.81 167 ALA A N 1
ATOM 1269 C CA . ALA A 1 167 ? 18.921 4.613 -5.059 1.00 90.81 167 ALA A CA 1
ATOM 1270 C C . ALA A 1 167 ? 17.825 3.683 -4.518 1.00 90.81 167 ALA A C 1
ATOM 1272 O O . ALA A 1 167 ? 17.802 3.405 -3.322 1.00 90.81 167 ALA A O 1
ATOM 1273 N N . MET A 1 168 ? 16.991 3.113 -5.397 1.00 90.12 168 MET A N 1
ATOM 1274 C CA . MET A 1 168 ? 15.943 2.160 -5.010 1.00 90.12 168 MET A CA 1
ATOM 1275 C C . MET A 1 168 ? 16.520 0.927 -4.313 1.00 90.12 168 MET A C 1
ATOM 1277 O O . MET A 1 168 ? 16.033 0.528 -3.261 1.00 90.12 168 MET A O 1
ATOM 1281 N N . LYS A 1 169 ? 17.594 0.336 -4.855 1.00 91.00 169 LYS A N 1
ATOM 1282 C CA . LYS A 1 169 ? 18.259 -0.820 -4.230 1.00 91.00 169 LYS A CA 1
ATOM 1283 C C . LYS A 1 169 ? 18.825 -0.489 -2.853 1.00 91.00 169 LYS A C 1
ATOM 1285 O O . LYS A 1 169 ? 18.721 -1.311 -1.944 1.00 91.00 169 LYS A O 1
ATOM 1290 N N . ALA A 1 170 ? 19.448 0.680 -2.705 1.00 92.38 170 ALA A N 1
ATOM 1291 C CA . ALA A 1 170 ? 19.999 1.118 -1.429 1.00 92.38 170 ALA A CA 1
ATOM 1292 C C . ALA A 1 170 ? 18.891 1.313 -0.384 1.00 92.38 170 ALA A C 1
ATOM 1294 O O . ALA A 1 170 ? 19.021 0.803 0.728 1.00 92.38 170 ALA A O 1
ATOM 1295 N N . GLU A 1 171 ? 17.794 1.969 -0.769 1.00 92.19 171 GLU A N 1
ATOM 1296 C CA . GLU A 1 171 ? 16.642 2.209 0.101 1.00 92.19 171 GLU A CA 1
ATOM 1297 C C . GLU A 1 171 ? 15.972 0.896 0.516 1.00 92.19 171 GLU A C 1
ATOM 1299 O O . GLU A 1 171 ? 15.812 0.630 1.706 1.00 92.19 171 GLU A O 1
ATOM 1304 N N . ILE A 1 172 ? 15.693 0.014 -0.451 1.00 92.56 172 ILE A N 1
ATOM 1305 C CA . ILE A 1 172 ? 15.061 -1.284 -0.193 1.00 92.56 172 ILE A CA 1
ATOM 1306 C C . ILE A 1 172 ? 15.900 -2.137 0.750 1.00 92.56 172 ILE A C 1
ATOM 1308 O O . ILE A 1 172 ? 15.351 -2.794 1.630 1.00 92.56 172 ILE A O 1
ATOM 1312 N N . LYS A 1 173 ? 17.226 -2.131 0.585 1.00 92.00 173 LYS A N 1
ATOM 1313 C CA . LYS A 1 173 ? 18.136 -2.916 1.422 1.00 92.00 173 LYS A CA 1
ATOM 1314 C C . LYS A 1 173 ? 18.249 -2.363 2.843 1.00 92.00 173 LYS A C 1
ATOM 1316 O O . LYS A 1 173 ? 18.412 -3.144 3.777 1.00 92.00 173 LYS A O 1
ATOM 1321 N N . ALA A 1 174 ? 18.213 -1.042 2.999 1.00 92.75 174 ALA A N 1
ATOM 1322 C CA . ALA A 1 174 ? 18.380 -0.391 4.292 1.00 92.75 174 ALA A CA 1
ATOM 1323 C C . ALA A 1 174 ? 17.080 -0.372 5.107 1.00 92.75 174 ALA A C 1
ATOM 1325 O O . ALA A 1 174 ? 17.107 -0.675 6.298 1.00 92.75 174 ALA A O 1
ATOM 1326 N N . ASN A 1 175 ? 15.959 -0.045 4.458 1.00 92.62 175 ASN A N 1
ATOM 1327 C CA . ASN A 1 175 ? 14.731 0.383 5.130 1.00 92.62 175 ASN A CA 1
ATOM 1328 C C . ASN A 1 175 ? 13.496 -0.461 4.772 1.00 92.62 175 ASN A C 1
ATOM 1330 O O . ASN A 1 175 ? 12.460 -0.325 5.421 1.00 92.62 175 ASN A O 1
ATOM 1334 N N . GLY A 1 176 ? 13.603 -1.367 3.797 1.00 91.38 176 GLY A N 1
ATOM 1335 C CA . GLY A 1 176 ? 12.517 -2.264 3.402 1.00 91.38 176 GLY A CA 1
ATOM 1336 C C . GLY A 1 176 ? 11.740 -1.804 2.165 1.00 91.38 176 GLY A C 1
ATOM 1337 O O . GLY A 1 176 ? 12.195 -0.926 1.437 1.00 91.38 176 GLY A O 1
ATOM 1338 N N . PRO A 1 177 ? 10.599 -2.447 1.859 1.00 92.81 177 PRO A N 1
ATOM 1339 C CA . PRO A 1 177 ? 9.839 -2.181 0.637 1.00 92.81 177 PRO A CA 1
ATOM 1340 C C . PRO A 1 177 ? 9.471 -0.702 0.444 1.00 92.81 177 PRO A C 1
ATOM 1342 O O . PRO A 1 177 ? 9.130 -0.009 1.400 1.00 92.81 177 PRO A O 1
ATOM 1345 N N . ILE A 1 178 ? 9.481 -0.250 -0.812 1.00 89.50 178 ILE A N 1
ATOM 1346 C CA . ILE A 1 178 ? 9.107 1.113 -1.226 1.00 89.50 178 ILE A CA 1
ATOM 1347 C C . ILE A 1 178 ? 7.858 1.087 -2.116 1.00 89.50 178 ILE A C 1
ATOM 1349 O O . ILE A 1 178 ? 7.575 0.078 -2.764 1.00 89.50 178 ILE A O 1
ATOM 1353 N N . THR A 1 179 ? 7.125 2.201 -2.191 1.00 87.94 179 THR A N 1
ATOM 1354 C CA . THR A 1 179 ? 6.007 2.357 -3.135 1.00 87.94 179 THR A CA 1
ATOM 1355 C C . THR A 1 179 ? 6.526 2.843 -4.492 1.00 87.94 179 THR A C 1
ATOM 1357 O O . THR A 1 179 ? 7.196 3.871 -4.560 1.00 87.94 179 THR A O 1
ATOM 1360 N N . GLY A 1 180 ? 6.194 2.129 -5.570 1.00 84.00 180 GLY A N 1
ATOM 1361 C CA . GLY A 1 180 ? 6.504 2.511 -6.952 1.00 84.00 180 GLY A CA 1
ATOM 1362 C C . GLY A 1 180 ? 5.246 2.611 -7.815 1.00 84.00 180 GLY A C 1
ATOM 1363 O O . GLY A 1 180 ? 4.201 2.071 -7.458 1.00 84.00 180 GLY A O 1
ATOM 1364 N N . CYS A 1 181 ? 5.353 3.303 -8.948 1.00 79.88 181 CYS A N 1
ATOM 1365 C CA . CYS A 1 181 ? 4.295 3.413 -9.955 1.00 79.88 181 CYS A CA 1
ATOM 1366 C C . CYS A 1 181 ? 4.852 2.993 -11.316 1.00 79.88 181 CYS A C 1
ATOM 1368 O O . CYS A 1 181 ? 6.023 3.241 -11.600 1.00 79.88 181 CYS A O 1
ATOM 1370 N N . MET A 1 182 ? 4.015 2.389 -12.154 1.00 82.31 182 MET A N 1
ATOM 1371 C CA . MET A 1 182 ? 4.352 2.072 -13.539 1.00 82.31 182 MET A CA 1
ATOM 1372 C C . MET A 1 182 ? 3.136 2.285 -14.433 1.00 82.31 182 MET A C 1
ATOM 1374 O O . MET A 1 182 ? 1.998 2.143 -13.976 1.00 82.31 182 MET A O 1
ATOM 1378 N N . ASP A 1 183 ? 3.385 2.571 -15.705 1.00 80.88 183 ASP A N 1
ATOM 1379 C CA . ASP A 1 183 ? 2.334 2.566 -16.713 1.00 80.88 183 ASP A CA 1
ATOM 1380 C C . ASP A 1 183 ? 1.877 1.130 -16.979 1.00 80.88 183 ASP A C 1
ATOM 1382 O O . ASP A 1 183 ? 2.680 0.198 -17.074 1.00 80.88 183 ASP A O 1
ATOM 1386 N N . THR A 1 184 ? 0.565 0.958 -17.097 1.00 81.12 184 THR A N 1
ATOM 1387 C CA . THR A 1 184 ? -0.060 -0.343 -17.362 1.00 81.12 184 THR A CA 1
ATOM 1388 C C . THR A 1 184 ? -0.660 -0.343 -18.758 1.00 81.12 184 THR A C 1
ATOM 1390 O O . THR A 1 184 ? -1.274 0.639 -19.174 1.00 81.12 184 THR A O 1
ATOM 1393 N N . TYR A 1 185 ? -0.473 -1.450 -19.466 1.00 85.75 185 TYR A N 1
ATOM 1394 C CA . TYR A 1 185 ? -0.911 -1.658 -20.842 1.00 85.75 185 TYR A CA 1
ATOM 1395 C C . TYR A 1 185 ? -1.827 -2.891 -20.896 1.00 85.75 185 TYR A C 1
ATOM 1397 O O . TYR A 1 185 ? -1.904 -3.663 -19.938 1.00 85.75 185 TYR A O 1
ATOM 1405 N N . ASP A 1 186 ? -2.587 -3.057 -21.981 1.00 88.19 186 ASP A N 1
ATOM 1406 C CA . ASP A 1 186 ? -3.603 -4.117 -22.084 1.00 88.19 186 ASP A CA 1
ATOM 1407 C C . ASP A 1 186 ? -3.006 -5.542 -22.025 1.00 88.19 186 ASP A C 1
ATOM 1409 O O . ASP A 1 186 ? -3.662 -6.480 -21.562 1.00 88.19 186 ASP A O 1
ATOM 1413 N N . ASP A 1 187 ? -1.758 -5.708 -22.454 1.00 90.19 187 ASP A N 1
ATOM 1414 C CA . ASP A 1 187 ? -0.983 -6.950 -22.383 1.00 90.19 187 ASP A CA 1
ATOM 1415 C C . ASP A 1 187 ? -0.616 -7.347 -20.944 1.00 90.19 187 ASP A C 1
ATOM 1417 O O . ASP A 1 187 ? -0.613 -8.538 -20.632 1.00 90.19 187 ASP A O 1
ATOM 1421 N N . PHE A 1 188 ? -0.420 -6.382 -20.036 1.00 89.94 188 PHE A N 1
ATOM 1422 C CA . PHE A 1 188 ? -0.132 -6.642 -18.619 1.00 89.94 188 PHE A CA 1
ATOM 1423 C C . PHE A 1 188 ? -1.192 -7.526 -17.947 1.00 89.94 188 PHE A C 1
ATOM 1425 O O . PHE A 1 188 ? -0.877 -8.352 -17.095 1.00 89.94 188 PHE A O 1
ATOM 1432 N N . TYR A 1 189 ? -2.454 -7.419 -18.362 1.00 86.00 189 TYR A N 1
ATOM 1433 C CA . TYR A 1 189 ? -3.551 -8.228 -17.818 1.00 86.00 189 TYR A CA 1
ATOM 1434 C C . TYR A 1 189 ? -3.520 -9.700 -18.245 1.00 86.00 189 TYR A C 1
ATOM 1436 O O . TYR A 1 189 ? -4.308 -10.497 -17.740 1.00 86.00 189 TYR A O 1
ATOM 1444 N N . HIS A 1 190 ? -2.629 -10.052 -19.169 1.00 89.75 190 HIS A N 1
ATOM 1445 C CA . HIS A 1 190 ? -2.382 -11.417 -19.623 1.00 89.75 190 HIS A CA 1
ATOM 1446 C C . HIS A 1 190 ? -1.062 -11.970 -19.064 1.00 89.75 190 HIS A C 1
ATOM 1448 O O . HIS A 1 190 ? -0.669 -13.081 -19.414 1.00 89.75 190 HIS A O 1
ATOM 1454 N N . TYR A 1 191 ? -0.375 -11.206 -18.207 1.00 90.62 191 TYR A N 1
ATOM 1455 C CA . TYR A 1 191 ? 0.848 -11.643 -17.551 1.00 90.62 191 TYR A CA 1
ATOM 1456 C C . TYR A 1 191 ? 0.588 -12.871 -16.663 1.00 90.62 191 TYR A C 1
ATOM 1458 O O . TYR A 1 191 ? -0.323 -12.867 -15.834 1.00 90.62 191 TYR A O 1
ATOM 1466 N N . GLY A 1 192 ? 1.409 -13.911 -16.831 1.00 92.31 192 GLY A N 1
ATOM 1467 C CA . GLY A 1 192 ? 1.353 -15.144 -16.042 1.00 92.31 192 GLY A CA 1
ATOM 1468 C C . GLY A 1 192 ? 2.620 -15.376 -15.219 1.00 92.31 192 GLY A C 1
ATOM 1469 O O . GLY A 1 192 ? 2.541 -15.580 -14.009 1.00 92.31 192 GLY A O 1
ATOM 1470 N N . ASP A 1 193 ? 3.787 -15.322 -15.862 1.00 93.19 193 ASP A N 1
ATOM 1471 C CA . ASP A 1 193 ? 5.092 -15.539 -15.238 1.00 93.19 193 ASP A CA 1
ATOM 1472 C C . ASP A 1 193 ? 6.236 -14.804 -15.972 1.00 93.19 193 ASP A C 1
ATOM 1474 O O . ASP A 1 193 ? 6.050 -14.171 -17.013 1.00 93.19 193 ASP A O 1
ATOM 1478 N N . GLY A 1 194 ? 7.441 -14.860 -15.394 1.00 92.69 194 GLY A N 1
ATOM 1479 C CA . GLY A 1 194 ? 8.658 -14.296 -15.982 1.00 92.69 194 GLY A CA 1
ATOM 1480 C C . GLY A 1 194 ? 8.925 -12.829 -15.630 1.00 92.69 194 GLY A C 1
ATOM 1481 O O . GLY A 1 194 ? 8.681 -12.379 -14.514 1.00 92.69 194 GLY A O 1
ATOM 1482 N N . VAL A 1 195 ? 9.516 -12.089 -16.573 1.00 92.38 195 VAL A N 1
ATOM 1483 C CA . VAL A 1 195 ? 9.795 -10.651 -16.440 1.00 92.38 195 VAL A CA 1
ATOM 1484 C C . VAL A 1 195 ? 8.948 -9.916 -17.466 1.00 92.38 195 VAL A C 1
ATOM 1486 O O . VAL A 1 195 ? 9.171 -10.050 -18.668 1.00 92.38 195 VAL A O 1
ATOM 1489 N N . TYR A 1 196 ? 7.976 -9.143 -16.988 1.00 91.38 196 TYR A N 1
ATOM 1490 C CA . TYR A 1 196 ? 7.090 -8.369 -17.849 1.00 91.38 196 TYR A CA 1
ATOM 1491 C C . TYR A 1 196 ? 7.852 -7.304 -18.653 1.00 91.38 196 TYR A C 1
ATOM 1493 O O . TYR A 1 196 ? 8.705 -6.585 -18.125 1.00 91.38 196 TYR A O 1
ATOM 1501 N N . LYS A 1 197 ? 7.493 -7.178 -19.931 1.00 90.88 197 LYS A N 1
ATOM 1502 C CA . LYS A 1 197 ? 7.890 -6.099 -20.835 1.00 90.88 197 LYS A CA 1
ATOM 1503 C C . LYS A 1 197 ? 6.705 -5.811 -21.751 1.00 90.88 197 LYS A C 1
ATOM 1505 O O . LYS A 1 197 ? 6.123 -6.759 -22.262 1.00 90.88 197 LYS A O 1
ATOM 1510 N N . VAL A 1 198 ? 6.408 -4.529 -21.964 1.00 89.12 198 VAL A N 1
ATOM 1511 C CA . VAL A 1 198 ? 5.359 -4.087 -22.896 1.00 89.12 198 VAL A CA 1
ATOM 1512 C C . VAL A 1 198 ? 5.646 -4.632 -24.298 1.00 89.12 198 VAL A C 1
ATOM 1514 O O . VAL A 1 198 ? 6.791 -4.530 -24.764 1.00 89.12 198 VAL A O 1
ATOM 1517 N N . ILE A 1 199 ? 4.625 -5.207 -24.937 1.00 80.44 199 ILE A N 1
ATOM 1518 C CA . ILE A 1 199 ? 4.6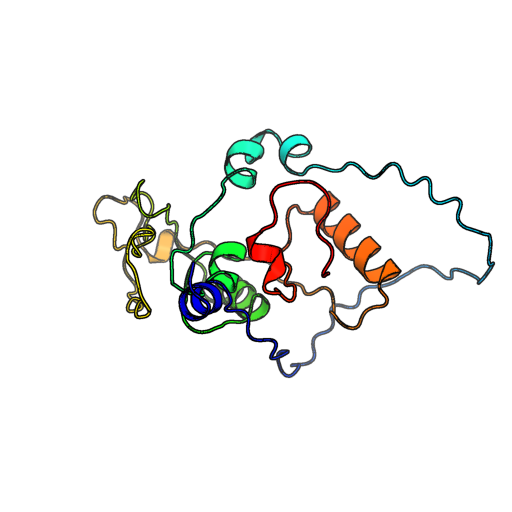73 -5.780 -26.294 1.00 80.44 199 ILE A CA 1
ATOM 1519 C C . ILE A 1 199 ? 3.995 -4.857 -27.307 1.00 80.44 199 ILE A C 1
ATOM 1521 O O . ILE A 1 199 ? 2.886 -4.354 -27.019 1.00 80.44 199 ILE A O 1
#

Foldseek 3Di:
DDPLLVVLQAAADPDDPPDPDDDPPPPPPDPDDDDDDDDPPPDPDDDDLCVVCVVCNVVLVDDAQLASFNQCLCVLQPDDDHHHDHVQVNLVCCAPPFDADEDDPPPGDTQEHDDDDNPDDDYDHGDDDDQFRPRPPHPDTSNRRGHHDPDDDDQDPPDDPVVSVVVLSVCCNPPNDDDDDDDDDPCNVVDDDDDDDDD

Organism: Meloidogyne javanica (NCBI:txid6303)

InterPro domains:
  IPR000169 Cysteine peptidase, cysteine active site [PS00139] (66-77)
  IPR000668 Peptidase C1A, papain C-terminal [PF00112] (82-197)
  IPR000668 Peptidase C1A, papain C-terminal [SM00645] (43-199)
  IPR038765 Papain-like cysteine peptidase superfamily [SSF54001] (46-197)

Radius of gyration: 19.72 Å; chains: 1; bounding box: 56×40×48 Å